Protein AF-A0A521G1G1-F1 (afdb_monomer_lite)

Organism: NCBI:txid2005002

pLDDT: mean 82.11, std 19.77, range [36.19, 98.75]

Secondary structure (DSSP, 8-state):
-HHHHHHHHHHHHHHHHHHHHHHHHHHHHHHHHHHHHHHHTTT-EEEE---EEHHHHHHTEEETTEETTPPTTSHHHHHHHHHHHHHHHHHHHTS-HHHHHH--HHHHHHHHHHHHHHHHHHHHTT--EEEEEE-SSEEEEEEEEEEEEE-----TT------EEEEEEEEEEEEE---TTTHHHHHHHHHHTTS-----PPPP-----------TT--HHHHHHS-EEEEEEEEEETTEEEEEEEEES-HHHHTTEEEEEEE--TTSSSSEEE--TTSTT--EEEEESS--EEEEEEEETT--EEEEEEE---S--

Sequence (317 aa):
MKAAKLVLVAVSLLLFAGTLSSDWAEAQGRRQREAEREVEAGGWQVAYGKELTETDAEQGEVASGVSIFAGRGTREMGVLHNWADALVRQAVGLLPPAATRDFEQEERFQAMRFTVRTVRELLRDRRSGVKQMELNSVELKVGVLEYRGSRRDREWGAERERRSDLLFVPYVGMRAKVDKEDWRSDRDELREQREPNAAYAPPVIDSPHQYQHVPMGLSSAEVMNELSLNNTARKINDKRWEWTAYIDGPASYLRRISSVTYYLHPSFNPSTQQGDRTRPGHPLTANGWGVFVLKAEVVLDDGTRRIYQHQLRLGQL

Radius of gyration: 25.36 Å; chains: 1; bounding box: 79×52×70 Å

InterPro domains:
  IPR038704 YEATS superfamily [G3DSA:2.60.40.1970] (219-316)
  IPR046888 Prokaryotic YEATS domain [PF20305] (241-312)
  IPR055129 YEATS domain [PS51037] (204-317)

Structure (mmCIF, N/CA/C/O backbone):
data_AF-A0A521G1G1-F1
#
_entry.id   AF-A0A521G1G1-F1
#
loop_
_atom_site.group_PDB
_atom_site.id
_atom_site.type_symbol
_atom_site.label_atom_id
_atom_site.label_alt_id
_atom_site.label_comp_id
_atom_site.label_asym_id
_atom_site.label_entity_id
_atom_site.label_seq_id
_atom_site.pdbx_PDB_ins_code
_atom_site.Cartn_x
_atom_site.Cartn_y
_atom_site.Cartn_z
_atom_site.occupancy
_atom_site.B_iso_or_equiv
_atom_site.auth_seq_id
_atom_site.auth_comp_id
_atom_site.auth_asym_id
_atom_site.auth_atom_id
_atom_site.pdbx_PDB_model_num
ATOM 1 N N . MET A 1 1 ? 46.442 5.553 -45.153 1.00 51.97 1 MET A N 1
ATOM 2 C CA . MET A 1 1 ? 45.340 4.583 -45.388 1.00 51.97 1 MET A CA 1
ATOM 3 C C . MET A 1 1 ? 45.157 3.492 -44.317 1.00 51.97 1 MET A C 1
ATOM 5 O O . MET A 1 1 ? 44.092 2.893 -44.301 1.00 51.97 1 MET A O 1
ATOM 9 N N . LYS A 1 2 ? 46.105 3.219 -43.397 1.00 47.47 2 LYS A N 1
ATOM 10 C CA . LYS A 1 2 ? 45.928 2.169 -42.361 1.00 47.47 2 LYS A CA 1
ATOM 11 C C . LYS A 1 2 ? 45.029 2.574 -41.171 1.00 47.47 2 LYS A C 1
ATOM 13 O O . LYS A 1 2 ? 44.358 1.715 -40.618 1.00 47.47 2 LYS A O 1
ATOM 18 N N . ALA A 1 3 ? 44.934 3.866 -40.841 1.00 45.75 3 ALA A N 1
ATOM 19 C CA . ALA A 1 3 ? 44.100 4.359 -39.734 1.00 45.75 3 ALA A CA 1
ATOM 20 C C . ALA A 1 3 ? 42.580 4.269 -40.001 1.00 45.75 3 ALA A C 1
ATOM 22 O O . ALA A 1 3 ? 41.808 4.015 -39.084 1.00 45.75 3 ALA A O 1
ATOM 23 N N . ALA A 1 4 ? 42.143 4.385 -41.261 1.00 46.75 4 ALA A N 1
ATOM 24 C CA . ALA A 1 4 ? 40.720 4.339 -41.620 1.00 46.75 4 ALA A CA 1
ATOM 25 C C . ALA A 1 4 ? 40.093 2.936 -41.471 1.00 46.75 4 ALA A C 1
ATOM 27 O O . ALA A 1 4 ? 38.906 2.822 -41.182 1.00 46.75 4 ALA A O 1
ATOM 28 N N . LYS A 1 5 ? 40.885 1.860 -41.607 1.00 45.25 5 LYS A N 1
ATOM 29 C CA . LYS A 1 5 ? 40.397 0.481 -41.413 1.00 45.25 5 LYS A CA 1
ATOM 30 C C . LYS A 1 5 ? 40.183 0.128 -39.936 1.00 45.25 5 LYS A C 1
ATOM 32 O O . LYS A 1 5 ? 39.335 -0.701 -39.637 1.00 45.25 5 LYS A O 1
ATOM 37 N N . LEU A 1 6 ? 40.908 0.774 -39.021 1.00 44.09 6 LEU A N 1
ATOM 38 C CA . LEU A 1 6 ? 40.826 0.502 -37.581 1.00 44.09 6 LEU A CA 1
ATOM 39 C C . LEU A 1 6 ? 39.587 1.152 -36.940 1.00 44.09 6 LEU A C 1
ATOM 41 O O . LEU A 1 6 ? 38.939 0.542 -36.095 1.00 44.09 6 LEU A O 1
ATOM 45 N N . VAL A 1 7 ? 39.190 2.337 -37.421 1.00 51.28 7 VAL A N 1
ATOM 46 C CA . VAL A 1 7 ? 37.947 3.008 -36.996 1.00 51.28 7 VAL A CA 1
ATOM 47 C C . VAL A 1 7 ? 36.706 2.241 -37.472 1.00 51.28 7 VAL A C 1
ATOM 49 O O . VAL A 1 7 ? 35.746 2.104 -36.721 1.00 51.28 7 VAL A O 1
ATOM 52 N N . LEU A 1 8 ? 36.736 1.663 -38.679 1.00 44.72 8 LEU A N 1
ATOM 53 C CA . LEU A 1 8 ? 35.590 0.921 -39.222 1.00 44.72 8 LEU A CA 1
ATOM 54 C C . LEU A 1 8 ? 35.298 -0.385 -38.452 1.00 44.72 8 LEU A C 1
ATOM 56 O O . LEU A 1 8 ? 34.137 -0.752 -38.271 1.00 44.72 8 LEU A O 1
ATOM 60 N N . VAL A 1 9 ? 36.341 -1.067 -37.963 1.00 53.28 9 VAL A N 1
ATOM 61 C CA . VAL A 1 9 ? 36.206 -2.293 -37.152 1.00 53.28 9 VAL A CA 1
ATOM 62 C C . VAL A 1 9 ? 35.680 -1.973 -35.748 1.00 53.28 9 VAL A C 1
ATOM 64 O O . VAL A 1 9 ? 34.800 -2.678 -35.259 1.00 53.28 9 VAL A O 1
ATOM 67 N N . ALA A 1 10 ? 36.133 -0.876 -35.131 1.00 46.91 10 ALA A N 1
ATOM 68 C CA . ALA A 1 10 ? 35.646 -0.440 -33.819 1.00 46.91 10 ALA A CA 1
ATOM 69 C C . ALA A 1 10 ? 34.168 -0.001 -33.849 1.00 46.91 10 ALA A C 1
ATOM 71 O O . ALA A 1 10 ? 33.401 -0.355 -32.955 1.00 46.91 10 ALA A O 1
ATOM 72 N N . VAL A 1 11 ? 33.740 0.701 -34.906 1.00 45.81 11 VAL A N 1
ATOM 73 C CA . VAL A 1 11 ? 32.330 1.090 -35.097 1.00 45.81 11 VAL A CA 1
ATOM 74 C C . VAL A 1 11 ? 31.444 -0.133 -35.377 1.00 45.81 11 VAL A C 1
ATOM 76 O O . VAL A 1 11 ? 30.328 -0.206 -34.871 1.00 45.81 11 VAL A O 1
ATOM 79 N N . SER A 1 12 ? 31.950 -1.140 -36.098 1.00 44.66 12 SER A N 1
ATOM 80 C CA . SER A 1 12 ? 31.199 -2.378 -36.367 1.00 44.66 12 SER A CA 1
ATOM 81 C C . SER A 1 12 ? 31.035 -3.261 -35.120 1.00 44.66 12 SER A C 1
ATOM 83 O O . SER A 1 12 ? 29.969 -3.837 -34.919 1.00 44.66 12 SER A O 1
ATOM 85 N N . LEU A 1 13 ? 32.043 -3.321 -34.240 1.00 40.72 13 LEU A N 1
ATOM 86 C CA . LEU A 1 13 ? 31.963 -4.020 -32.946 1.00 40.72 13 LEU A CA 1
ATOM 87 C C . LEU A 1 13 ? 31.008 -3.329 -31.957 1.00 40.72 13 LEU A C 1
ATOM 89 O O . LEU A 1 13 ? 30.281 -4.010 -31.236 1.00 40.72 13 LEU A O 1
ATOM 93 N N . LEU A 1 14 ? 30.945 -1.993 -31.964 1.00 40.16 14 LEU A N 1
ATOM 94 C CA . LEU A 1 14 ? 29.988 -1.226 -31.154 1.00 40.16 14 LEU A CA 1
ATOM 95 C C . LEU A 1 14 ? 28.536 -1.385 -31.636 1.00 40.16 14 LEU A C 1
ATOM 97 O O . LEU A 1 14 ? 27.625 -1.429 -30.811 1.00 40.16 14 LEU A O 1
ATOM 101 N N . LEU A 1 15 ? 28.313 -1.537 -32.946 1.00 41.56 15 LEU A N 1
ATOM 102 C CA . LEU A 1 15 ? 26.980 -1.802 -33.502 1.00 41.56 15 LEU A CA 1
ATOM 103 C C . LEU A 1 15 ? 26.516 -3.253 -33.262 1.00 41.56 15 LEU A C 1
ATOM 105 O O . LEU A 1 15 ? 25.337 -3.465 -32.986 1.00 41.56 15 LEU A O 1
ATOM 109 N N . PHE A 1 16 ? 27.425 -4.237 -33.262 1.00 40.53 16 PHE A N 1
ATOM 110 C CA . PHE A 1 16 ? 27.103 -5.635 -32.919 1.00 40.53 16 PHE A CA 1
ATOM 111 C C . PHE A 1 16 ? 26.854 -5.857 -31.414 1.00 40.53 16 PHE A C 1
ATOM 113 O O . PHE A 1 16 ? 26.050 -6.706 -31.032 1.00 40.53 16 PHE A O 1
ATOM 120 N N . ALA A 1 17 ? 27.502 -5.082 -30.538 1.00 44.56 17 ALA A N 1
ATOM 121 C CA . ALA A 1 17 ? 27.257 -5.148 -29.095 1.00 44.56 17 ALA A CA 1
ATOM 122 C C . ALA A 1 17 ? 25.882 -4.572 -28.689 1.00 44.56 17 ALA A C 1
ATOM 124 O O . ALA A 1 17 ? 25.327 -4.966 -27.660 1.00 44.56 17 ALA A O 1
ATOM 125 N N . GLY A 1 18 ? 25.318 -3.665 -29.497 1.00 44.03 18 GLY A N 1
ATOM 126 C CA . GLY A 1 18 ? 23.989 -3.087 -29.280 1.00 44.03 18 GLY A CA 1
ATOM 127 C C . GLY A 1 18 ? 22.851 -4.084 -29.514 1.00 44.03 18 GLY A C 1
ATOM 128 O O . GLY A 1 18 ? 21.970 -4.208 -28.661 1.00 44.03 18 GLY A O 1
ATOM 129 N N . THR A 1 19 ? 22.902 -4.849 -30.609 1.00 47.81 19 THR A N 1
ATOM 130 C CA . THR A 1 19 ? 21.854 -5.819 -30.986 1.00 47.81 19 THR A CA 1
ATOM 131 C C . THR A 1 19 ? 21.832 -7.050 -30.081 1.00 47.81 19 THR A C 1
ATOM 133 O O . THR A 1 19 ? 20.769 -7.526 -29.701 1.00 47.81 19 THR A O 1
ATOM 136 N N . LEU A 1 20 ? 22.991 -7.504 -29.596 1.00 52.19 20 LEU A N 1
ATOM 137 C CA . LEU A 1 20 ? 23.050 -8.588 -28.609 1.00 52.19 20 LEU A CA 1
ATOM 138 C C . LEU A 1 20 ? 22.488 -8.193 -27.232 1.00 52.19 20 LEU A C 1
ATOM 140 O O . LEU A 1 20 ? 22.334 -9.054 -26.373 1.00 52.19 20 LEU A O 1
ATOM 144 N N . SER A 1 21 ? 22.198 -6.915 -26.971 1.00 56.75 21 SER A N 1
ATOM 145 C CA . SER A 1 21 ? 21.605 -6.488 -25.696 1.00 56.75 21 SER A CA 1
ATOM 146 C C . SER A 1 21 ? 20.074 -6.421 -25.715 1.00 56.75 21 SER A C 1
ATOM 148 O O . SER A 1 21 ? 19.462 -6.610 -24.663 1.00 56.75 21 SER A O 1
ATOM 150 N N . SER A 1 22 ? 19.456 -6.216 -26.884 1.00 63.59 22 SER A N 1
ATOM 151 C CA . SER A 1 22 ? 17.994 -6.189 -27.039 1.00 63.59 22 SER A CA 1
ATOM 152 C C . SER A 1 22 ? 17.388 -7.588 -26.980 1.00 63.59 22 SER A C 1
ATOM 154 O O . SER A 1 22 ? 16.446 -7.816 -26.222 1.00 63.59 22 SER A O 1
ATOM 156 N N . ASP A 1 23 ? 17.992 -8.552 -27.677 1.00 70.44 23 ASP A N 1
ATOM 157 C CA . ASP A 1 23 ? 17.432 -9.904 -27.825 1.00 70.44 23 ASP A CA 1
ATOM 158 C C . ASP A 1 23 ? 17.344 -10.654 -26.482 1.00 70.44 23 ASP A C 1
ATOM 160 O O . ASP A 1 23 ? 16.467 -11.496 -26.262 1.00 70.44 23 ASP A O 1
ATOM 164 N N . TRP A 1 24 ? 18.234 -10.317 -25.546 1.00 59.69 24 TRP A N 1
ATOM 165 C CA . TRP A 1 24 ? 18.303 -10.930 -24.220 1.00 59.69 24 TRP A CA 1
ATOM 166 C C . TRP A 1 24 ? 17.318 -10.333 -23.219 1.00 59.69 24 TRP A C 1
ATOM 168 O O . TRP A 1 24 ? 16.676 -11.089 -22.486 1.00 59.69 24 TRP A O 1
ATOM 178 N N . ALA A 1 25 ? 17.149 -9.008 -23.211 1.00 65.81 25 ALA A N 1
ATOM 179 C CA . ALA A 1 25 ? 16.109 -8.369 -22.405 1.00 65.81 25 ALA A CA 1
ATOM 180 C C . ALA A 1 25 ? 14.720 -8.885 -22.821 1.00 65.81 25 ALA A C 1
ATOM 182 O O . ALA A 1 25 ? 13.875 -9.189 -21.977 1.00 65.81 25 ALA A O 1
ATOM 183 N N . GLU A 1 26 ? 14.517 -9.097 -24.124 1.00 76.50 26 GLU A N 1
ATOM 184 C CA . GLU A 1 26 ? 13.309 -9.728 -24.650 1.00 76.50 26 GLU A CA 1
ATOM 185 C C . GLU A 1 26 ? 13.164 -11.198 -24.239 1.00 76.50 26 GLU A C 1
ATOM 187 O O . GLU A 1 26 ? 12.052 -11.650 -23.954 1.00 76.50 26 GLU A O 1
ATOM 192 N N . ALA A 1 27 ? 14.254 -11.970 -24.198 1.00 75.81 27 ALA A N 1
ATOM 193 C CA . ALA A 1 2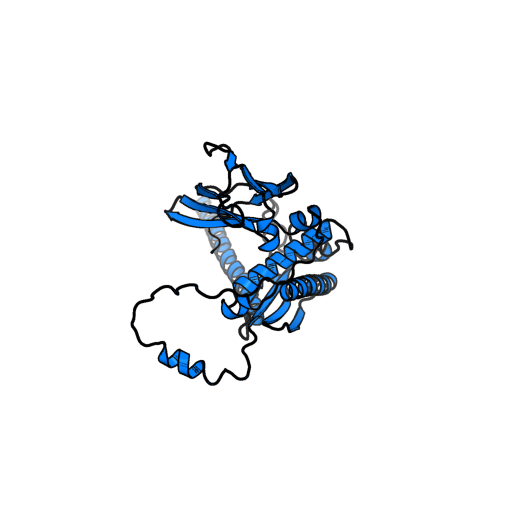7 ? 14.230 -13.363 -23.749 1.00 75.81 27 ALA A CA 1
ATOM 194 C C . ALA A 1 27 ? 13.876 -13.496 -22.256 1.00 75.81 27 ALA A C 1
ATOM 196 O O . ALA A 1 27 ? 13.072 -14.359 -21.899 1.00 75.81 27 ALA A O 1
ATOM 197 N N . GLN A 1 28 ? 14.407 -12.625 -21.391 1.00 73.75 28 GLN A N 1
ATOM 198 C CA . GLN A 1 28 ? 14.041 -12.596 -19.968 1.00 73.75 28 GLN A CA 1
ATOM 199 C C . GLN A 1 28 ? 12.576 -12.215 -19.775 1.00 73.75 28 GLN A C 1
ATOM 201 O O . GLN A 1 28 ? 11.833 -12.951 -19.127 1.00 73.75 28 GLN A O 1
ATOM 206 N N . GLY A 1 29 ? 12.136 -11.130 -20.420 1.00 81.00 29 GLY A N 1
ATOM 207 C CA . GLY A 1 29 ? 10.739 -10.713 -20.359 1.00 81.00 29 GLY A CA 1
ATOM 208 C C . GLY A 1 29 ? 9.787 -11.776 -20.912 1.00 81.00 29 GLY A C 1
ATOM 209 O O . GLY A 1 29 ? 8.634 -11.843 -20.505 1.00 81.00 29 GLY A O 1
ATOM 210 N N . ARG A 1 30 ? 10.226 -12.638 -21.841 1.00 86.06 30 ARG A N 1
ATOM 211 C CA . ARG A 1 30 ? 9.420 -13.777 -22.315 1.00 86.06 30 ARG A CA 1
ATOM 212 C C . ARG A 1 30 ? 9.217 -14.842 -21.238 1.00 86.06 30 ARG A C 1
ATOM 214 O O . ARG A 1 30 ? 8.077 -15.254 -21.059 1.00 86.06 30 ARG A O 1
ATOM 221 N N . ARG A 1 31 ? 10.274 -15.243 -20.523 1.00 83.38 31 ARG A N 1
ATOM 222 C CA . ARG A 1 31 ? 10.179 -16.254 -19.452 1.00 83.38 31 ARG A CA 1
ATOM 223 C C . ARG A 1 31 ? 9.352 -15.764 -18.272 1.00 83.38 31 ARG A C 1
ATOM 225 O O . ARG A 1 31 ? 8.506 -16.504 -17.791 1.00 83.38 31 ARG A O 1
ATOM 232 N N . GLN A 1 32 ? 9.560 -14.513 -17.861 1.00 86.81 32 GLN A N 1
ATOM 233 C CA . GLN A 1 32 ? 8.746 -13.893 -16.819 1.00 86.81 32 GLN A CA 1
ATOM 234 C C . GLN A 1 32 ? 7.265 -13.903 -17.218 1.00 86.81 32 GLN A C 1
ATOM 236 O O . GLN A 1 32 ? 6.450 -14.463 -16.500 1.00 86.81 32 GLN A O 1
ATOM 241 N N . ARG A 1 33 ? 6.931 -13.406 -18.417 1.00 89.00 33 ARG A N 1
ATOM 242 C CA . ARG A 1 33 ? 5.546 -13.406 -18.919 1.00 89.00 33 ARG A CA 1
ATOM 243 C C . ARG A 1 33 ? 4.954 -14.805 -19.072 1.00 89.00 33 ARG A C 1
ATOM 245 O O . ARG A 1 33 ? 3.745 -14.966 -19.010 1.00 89.00 33 ARG A O 1
ATOM 252 N N . GLU A 1 34 ? 5.765 -15.820 -19.351 1.00 89.88 34 GLU A N 1
ATOM 253 C CA . GLU A 1 34 ? 5.306 -17.210 -19.405 1.00 89.88 34 GLU A CA 1
ATOM 254 C C . GLU A 1 34 ? 4.943 -17.739 -18.016 1.00 89.88 34 GLU A C 1
ATOM 256 O O . GLU A 1 34 ? 3.840 -18.252 -17.853 1.00 89.88 34 GLU A O 1
ATOM 261 N N . ALA A 1 35 ? 5.803 -17.513 -17.020 1.00 85.12 35 ALA A N 1
ATOM 262 C CA . ALA A 1 35 ? 5.520 -17.858 -15.630 1.00 85.12 35 ALA A CA 1
ATOM 263 C C . ALA A 1 35 ? 4.316 -17.073 -15.072 1.00 85.12 35 ALA A C 1
ATOM 265 O O . ALA A 1 35 ? 3.463 -17.642 -14.396 1.00 85.12 35 ALA A O 1
ATOM 266 N N . GLU A 1 36 ? 4.202 -15.781 -15.392 1.00 90.38 36 GLU A N 1
ATOM 267 C CA . GLU A 1 36 ? 3.049 -14.951 -15.021 1.00 90.38 36 GLU A CA 1
ATOM 268 C C . GLU A 1 36 ? 1.758 -15.489 -15.650 1.00 90.38 36 GLU A C 1
ATOM 270 O O . GLU A 1 36 ? 0.792 -15.743 -14.932 1.00 90.38 36 GLU A O 1
ATOM 275 N N . ARG A 1 37 ? 1.773 -15.793 -16.957 1.00 90.88 37 ARG A N 1
ATOM 276 C CA . ARG A 1 37 ? 0.627 -16.402 -17.654 1.00 90.88 37 ARG A CA 1
ATOM 277 C C . ARG A 1 37 ? 0.197 -17.730 -17.045 1.00 90.88 37 ARG A C 1
ATOM 279 O O . ARG A 1 37 ? -0.997 -18.007 -17.015 1.00 90.88 37 ARG A O 1
ATOM 286 N N . GLU A 1 38 ? 1.132 -18.556 -16.579 1.00 88.31 38 GLU A N 1
ATOM 287 C CA . GLU A 1 38 ? 0.803 -19.814 -15.901 1.00 88.31 38 GLU A CA 1
ATOM 288 C C . GLU A 1 38 ? 0.067 -19.567 -14.575 1.00 88.31 38 GLU A C 1
ATOM 290 O O . GLU A 1 38 ? -0.894 -20.266 -14.250 1.00 88.31 38 GLU A O 1
ATOM 295 N N . VAL A 1 39 ? 0.468 -18.541 -13.819 1.00 89.44 39 VAL A N 1
ATOM 296 C CA . VAL A 1 39 ? -0.193 -18.176 -12.558 1.00 89.44 39 VAL A CA 1
ATOM 297 C C . VAL A 1 39 ? -1.582 -17.586 -12.798 1.00 89.44 39 VAL A C 1
ATOM 299 O O . VAL A 1 39 ? -2.521 -17.943 -12.077 1.00 89.44 39 VAL A O 1
ATOM 302 N N . GLU A 1 40 ? -1.705 -16.721 -13.806 1.00 92.25 40 GLU A N 1
ATOM 303 C CA . GLU A 1 40 ? -2.945 -16.051 -14.223 1.00 92.25 40 GLU A CA 1
ATOM 304 C C . GLU A 1 40 ? -3.930 -17.004 -14.929 1.00 92.25 40 GLU A C 1
ATOM 306 O O . GLU A 1 40 ? -5.141 -16.750 -14.978 1.00 92.25 40 GLU A O 1
ATOM 311 N N . ALA A 1 41 ? -3.444 -18.139 -15.444 1.00 88.81 41 ALA A N 1
ATOM 312 C CA . ALA A 1 41 ? -4.267 -19.136 -16.116 1.00 88.81 41 ALA A CA 1
ATOM 313 C C . ALA A 1 41 ? -5.410 -19.629 -15.216 1.00 88.81 41 ALA A C 1
ATOM 315 O O . ALA A 1 41 ? -5.214 -20.007 -14.061 1.00 88.81 41 ALA A O 1
ATOM 316 N N . GLY A 1 42 ? -6.627 -19.671 -15.766 1.00 87.81 42 GLY A N 1
ATOM 317 C CA . GLY A 1 42 ? -7.828 -20.054 -15.014 1.00 87.81 42 GLY A CA 1
ATOM 318 C C . GLY A 1 42 ? -8.531 -18.891 -14.305 1.00 87.81 42 GLY A C 1
ATOM 319 O O . GLY A 1 42 ? -9.279 -19.132 -13.355 1.00 87.81 42 GLY A O 1
ATOM 320 N N . GLY A 1 43 ? -8.301 -17.656 -14.772 1.00 91.50 43 GLY A N 1
ATOM 321 C CA . GLY A 1 43 ? -9.045 -16.462 -14.358 1.00 91.50 43 GLY A CA 1
ATOM 322 C C . GLY A 1 43 ? -8.550 -15.825 -13.060 1.00 91.50 43 GLY A C 1
ATOM 323 O O . GLY A 1 43 ? -9.317 -15.125 -12.404 1.00 91.50 43 GLY A O 1
ATOM 324 N N . TRP A 1 44 ? -7.300 -16.086 -12.669 1.00 95.00 44 TRP A N 1
ATOM 325 C CA . TRP A 1 44 ? -6.710 -15.483 -11.475 1.00 95.00 44 TRP A CA 1
ATOM 326 C C . TRP A 1 44 ? -6.310 -14.035 -11.746 1.00 95.00 44 TRP A C 1
ATOM 328 O O . TRP A 1 44 ? -5.642 -13.746 -12.733 1.00 95.00 44 TRP A O 1
ATOM 338 N N . GLN A 1 45 ? -6.681 -13.144 -10.833 1.00 95.25 45 GLN A N 1
ATOM 339 C CA . GLN A 1 45 ? -6.210 -11.765 -10.781 1.00 95.25 45 GLN A CA 1
ATOM 340 C C . GLN A 1 45 ? -5.029 -11.695 -9.817 1.00 95.25 45 GLN A C 1
ATOM 342 O O . GLN A 1 45 ? -5.181 -12.042 -8.645 1.00 95.25 45 GLN A O 1
ATOM 347 N N . VAL A 1 46 ? -3.843 -11.320 -10.297 1.00 95.69 46 VAL A N 1
ATOM 348 C CA . VAL A 1 46 ? -2.590 -11.548 -9.562 1.00 95.69 46 VAL A CA 1
ATOM 349 C C . VAL A 1 46 ? -1.867 -10.240 -9.270 1.00 95.69 46 VAL A C 1
ATOM 351 O O . VAL A 1 46 ? -1.595 -9.444 -10.161 1.00 95.69 46 VAL A O 1
ATOM 354 N N . ALA A 1 47 ? -1.512 -10.042 -8.003 1.00 95.44 47 ALA A N 1
ATOM 355 C CA . ALA A 1 47 ? -0.579 -9.018 -7.563 1.00 95.44 47 ALA A CA 1
ATOM 356 C C . ALA A 1 47 ? 0.801 -9.638 -7.322 1.00 95.44 47 ALA A C 1
ATOM 358 O O . ALA A 1 47 ? 0.946 -10.587 -6.545 1.00 95.44 47 ALA A O 1
ATOM 359 N N . TYR A 1 48 ? 1.820 -9.074 -7.966 1.00 95.44 48 TYR A N 1
ATOM 360 C CA . TYR A 1 48 ? 3.207 -9.516 -7.852 1.00 95.44 48 TYR A CA 1
ATOM 361 C C . TYR A 1 48 ? 3.993 -8.622 -6.892 1.00 95.44 48 TYR A C 1
ATOM 363 O O . TYR A 1 48 ? 3.871 -7.396 -6.898 1.00 95.44 48 TYR A O 1
ATOM 371 N N . GLY A 1 49 ? 4.820 -9.248 -6.061 1.00 93.25 49 GLY A N 1
ATOM 372 C CA . GLY A 1 49 ? 5.819 -8.572 -5.251 1.00 93.25 49 GLY A CA 1
ATOM 373 C C . GLY A 1 49 ? 7.052 -8.176 -6.056 1.00 93.25 49 GLY A C 1
ATOM 374 O O . GLY A 1 49 ? 7.131 -8.346 -7.271 1.00 93.25 49 GLY A O 1
ATOM 375 N N . LYS A 1 50 ? 8.041 -7.629 -5.350 1.00 91.94 50 LYS A N 1
ATOM 376 C CA . LYS A 1 50 ? 9.332 -7.288 -5.947 1.00 91.94 50 LYS A CA 1
ATOM 377 C C . LYS A 1 50 ? 10.102 -8.567 -6.289 1.00 91.94 50 LYS A C 1
ATOM 379 O O . LYS A 1 50 ? 10.061 -9.524 -5.521 1.00 91.94 50 LYS A O 1
ATOM 384 N N . GLU A 1 51 ? 10.848 -8.539 -7.390 1.00 92.88 51 GLU A N 1
ATOM 385 C CA . GLU A 1 51 ? 11.855 -9.559 -7.684 1.00 92.88 51 GLU A CA 1
ATOM 386 C C . GLU A 1 51 ? 12.920 -9.618 -6.583 1.00 92.88 51 GLU A C 1
ATOM 388 O O . GLU A 1 51 ? 13.476 -8.589 -6.176 1.00 92.88 51 GLU A O 1
ATOM 393 N N . LEU A 1 52 ? 13.199 -10.836 -6.134 1.00 91.62 52 LEU A N 1
ATOM 394 C CA . LEU A 1 52 ? 14.177 -11.166 -5.109 1.00 91.62 52 LEU A CA 1
ATOM 395 C C . LEU A 1 52 ? 15.299 -11.966 -5.755 1.00 91.62 52 LEU A C 1
ATOM 397 O O . LEU A 1 52 ? 15.053 -12.908 -6.506 1.00 91.62 52 LEU A O 1
ATOM 401 N N . THR A 1 53 ? 16.534 -11.595 -5.463 1.00 91.31 53 THR A N 1
ATOM 402 C CA . THR A 1 53 ? 17.706 -12.399 -5.807 1.00 91.31 53 THR A CA 1
ATOM 403 C C . THR A 1 53 ? 17.822 -13.606 -4.878 1.00 91.31 53 THR A C 1
ATOM 405 O O . THR A 1 53 ? 17.181 -13.668 -3.828 1.00 91.31 53 THR A O 1
ATOM 408 N N . GLU A 1 54 ? 18.678 -14.562 -5.233 1.00 89.94 54 GLU A N 1
ATOM 409 C CA . GLU A 1 54 ? 19.042 -15.656 -4.328 1.00 89.94 54 GLU A CA 1
ATOM 410 C C . GLU A 1 54 ? 19.601 -15.127 -2.999 1.00 89.94 54 GLU A C 1
ATOM 412 O O . GLU A 1 54 ? 19.216 -15.615 -1.941 1.00 89.94 54 GLU A O 1
ATOM 417 N N . THR A 1 55 ? 20.408 -14.062 -3.036 1.00 89.62 55 THR A N 1
ATOM 418 C CA . THR A 1 55 ? 20.918 -13.397 -1.829 1.00 89.62 55 THR A CA 1
ATOM 419 C C . THR A 1 55 ? 19.802 -12.767 -0.997 1.00 89.62 55 THR A C 1
ATOM 421 O O . THR A 1 55 ? 19.797 -12.939 0.221 1.00 89.62 55 THR A O 1
ATOM 424 N N . ASP A 1 56 ? 18.835 -12.091 -1.627 1.00 91.25 56 ASP A N 1
ATOM 425 C CA . ASP A 1 56 ? 17.673 -11.539 -0.917 1.00 91.25 56 ASP A CA 1
ATOM 426 C C . ASP A 1 56 ? 16.894 -12.674 -0.229 1.00 91.25 56 ASP A C 1
ATOM 428 O O . ASP A 1 56 ? 16.598 -12.597 0.961 1.00 91.25 56 ASP A O 1
ATOM 432 N N . ALA A 1 57 ? 16.631 -13.777 -0.940 1.00 90.25 57 ALA A N 1
ATOM 433 C CA . ALA A 1 57 ? 15.934 -14.939 -0.389 1.00 90.25 57 ALA A CA 1
ATOM 434 C C . ALA A 1 57 ? 16.708 -15.605 0.767 1.00 90.25 57 ALA A C 1
ATOM 436 O O . ALA A 1 57 ? 16.102 -15.975 1.774 1.00 90.25 57 ALA A O 1
ATOM 437 N N . GLU A 1 58 ? 18.037 -15.712 0.667 1.00 88.69 58 GLU A N 1
ATOM 438 C CA . GLU A 1 58 ? 18.913 -16.228 1.731 1.00 88.69 58 GLU A CA 1
ATOM 439 C C . GLU A 1 58 ? 18.899 -15.348 2.984 1.00 88.69 58 GLU A C 1
ATOM 441 O O . GLU A 1 58 ? 18.859 -15.859 4.104 1.00 88.69 58 GLU A O 1
ATOM 446 N N . GLN A 1 59 ? 18.884 -14.028 2.803 1.00 89.81 59 GLN A N 1
ATOM 447 C CA . GLN A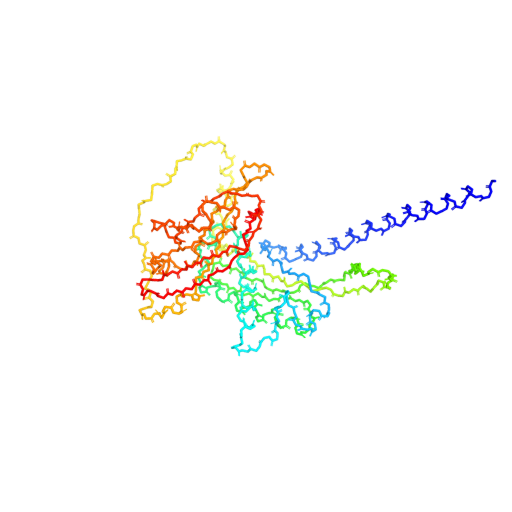 1 59 ? 18.736 -13.052 3.888 1.00 89.81 59 GLN A CA 1
ATOM 448 C C . GLN A 1 59 ? 17.285 -12.956 4.389 1.00 89.81 59 GLN A C 1
ATOM 450 O O . GLN A 1 59 ? 17.002 -12.349 5.427 1.00 89.81 59 GLN A O 1
ATOM 455 N N . GLY A 1 60 ? 16.357 -13.595 3.675 1.00 89.06 60 GLY A N 1
ATOM 456 C CA . GLY A 1 60 ? 14.932 -13.556 3.942 1.00 89.06 60 GLY A CA 1
ATOM 457 C C . GLY A 1 60 ? 14.299 -12.211 3.611 1.00 89.06 60 GLY A C 1
ATOM 458 O O . GLY A 1 60 ? 13.227 -11.913 4.127 1.00 89.06 60 GLY A O 1
ATOM 459 N N . GLU A 1 61 ? 14.933 -11.373 2.802 1.00 91.94 61 GLU A N 1
ATOM 460 C CA . GLU A 1 61 ? 14.373 -10.101 2.373 1.00 91.94 61 GLU A CA 1
ATOM 461 C C . GLU A 1 61 ? 13.306 -10.318 1.292 1.00 91.94 61 GLU A C 1
ATOM 463 O O . GLU A 1 61 ? 13.553 -10.934 0.261 1.00 91.94 61 GLU A O 1
ATOM 468 N N . VAL A 1 62 ? 12.095 -9.803 1.522 1.00 89.38 62 VAL A N 1
ATOM 469 C CA . VAL A 1 62 ? 10.977 -9.823 0.547 1.00 89.38 62 VAL A CA 1
ATOM 470 C C . VAL A 1 62 ? 10.686 -8.458 -0.065 1.00 89.38 62 VAL A C 1
ATOM 472 O O . VAL A 1 62 ? 9.930 -8.325 -1.027 1.00 89.38 62 VAL A O 1
ATOM 475 N N . ALA A 1 63 ? 11.269 -7.422 0.518 1.00 89.19 63 ALA A N 1
ATOM 476 C CA . ALA A 1 63 ? 11.285 -6.058 0.030 1.00 89.19 63 ALA A CA 1
ATOM 477 C C . ALA A 1 63 ? 12.379 -5.305 0.796 1.00 89.19 63 ALA A C 1
ATOM 479 O O . ALA A 1 63 ? 12.907 -5.801 1.789 1.00 89.19 63 ALA A O 1
ATOM 480 N N . SER A 1 64 ? 12.696 -4.086 0.358 1.00 80.50 64 SER A N 1
ATOM 481 C CA . SER A 1 64 ? 13.707 -3.251 1.013 1.00 80.50 64 SER A CA 1
ATOM 482 C C . SER A 1 64 ? 13.390 -3.077 2.504 1.00 80.50 64 SER A C 1
ATOM 484 O O . SER A 1 64 ? 12.411 -2.414 2.845 1.00 80.50 64 SER A O 1
ATOM 486 N N . GLY A 1 65 ? 14.218 -3.656 3.378 1.00 82.81 65 GLY A N 1
ATOM 487 C CA . GLY A 1 65 ? 14.044 -3.591 4.833 1.00 82.81 65 GLY A CA 1
ATOM 488 C C . GLY A 1 65 ? 12.913 -4.463 5.395 1.00 82.81 65 GLY A C 1
ATOM 489 O O . GLY A 1 65 ? 12.463 -4.221 6.514 1.00 82.81 65 GLY A O 1
ATOM 490 N N . VAL A 1 66 ? 12.425 -5.452 4.638 1.00 88.81 66 VAL A N 1
ATOM 491 C CA . VAL A 1 66 ? 11.358 -6.364 5.071 1.00 88.81 66 VAL A CA 1
ATOM 492 C C . VAL A 1 66 ? 11.885 -7.789 5.092 1.00 88.81 66 VAL A C 1
ATOM 494 O O . VAL A 1 66 ? 12.068 -8.386 4.035 1.00 88.81 66 VAL A O 1
ATOM 497 N N . SER A 1 67 ? 12.083 -8.349 6.288 1.00 91.44 67 SER A N 1
ATOM 498 C CA . SER A 1 67 ? 12.564 -9.724 6.451 1.00 91.44 67 SER A CA 1
ATOM 499 C C . SER A 1 67 ? 11.442 -10.700 6.821 1.00 91.44 67 SER A C 1
ATOM 501 O O . SER A 1 67 ? 10.672 -10.472 7.758 1.00 91.44 67 SER A O 1
ATOM 503 N N . ILE A 1 68 ? 11.389 -11.851 6.148 1.00 89.00 68 ILE A N 1
ATOM 504 C CA . ILE A 1 68 ? 10.539 -12.991 6.512 1.00 89.00 68 ILE A CA 1
ATOM 505 C C . ILE A 1 68 ? 11.000 -13.651 7.806 1.00 89.00 68 ILE A C 1
ATOM 507 O O . ILE A 1 68 ? 10.199 -14.348 8.429 1.00 89.00 68 ILE A O 1
ATOM 511 N N . PHE A 1 69 ? 12.245 -13.438 8.237 1.00 89.50 69 PHE A N 1
ATOM 512 C CA . PHE A 1 69 ? 12.777 -13.986 9.485 1.00 89.50 69 PHE A CA 1
ATOM 513 C C . PHE A 1 69 ? 12.440 -13.142 10.716 1.00 89.50 69 PHE A C 1
ATOM 515 O O . PHE A 1 69 ? 12.829 -13.513 11.822 1.00 89.50 69 PHE A O 1
ATOM 522 N N . ALA A 1 70 ? 11.657 -12.070 10.546 1.00 83.25 70 ALA A N 1
ATOM 523 C CA . ALA A 1 70 ? 11.137 -11.268 11.643 1.00 83.25 70 ALA A CA 1
ATOM 524 C C . ALA A 1 70 ? 10.538 -12.147 12.757 1.00 83.25 70 ALA A C 1
ATOM 526 O O . ALA A 1 70 ? 9.614 -12.946 12.534 1.00 83.25 70 ALA A O 1
ATOM 527 N N . GLY A 1 71 ? 11.084 -11.991 13.965 1.00 81.12 71 GLY A N 1
ATOM 528 C CA . GLY A 1 71 ? 10.635 -12.700 15.158 1.00 81.12 71 GLY A CA 1
ATOM 529 C C . GLY A 1 71 ? 9.194 -12.350 15.533 1.00 81.12 71 GLY A C 1
ATOM 530 O O . GLY A 1 71 ? 8.684 -11.266 15.250 1.00 81.12 71 GLY A O 1
ATOM 531 N N . ARG A 1 72 ? 8.505 -13.270 16.211 1.00 80.75 72 ARG A N 1
ATOM 532 C CA . ARG A 1 72 ? 7.145 -13.005 16.698 1.00 80.75 72 ARG A CA 1
ATOM 533 C C . ARG A 1 72 ? 7.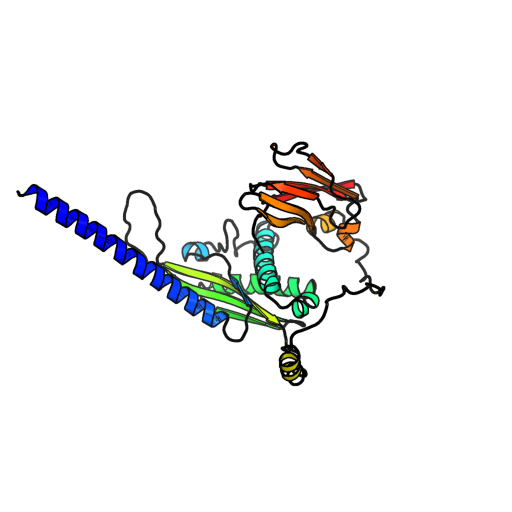177 -11.841 17.699 1.00 80.75 72 ARG A C 1
ATOM 535 O O . ARG A 1 72 ? 7.936 -11.889 18.659 1.00 80.75 72 ARG A O 1
ATOM 542 N N . GLY A 1 73 ? 6.345 -10.821 17.484 1.00 77.00 73 GLY A N 1
ATOM 543 C CA . GLY A 1 73 ? 6.240 -9.656 18.374 1.00 77.00 73 GLY A CA 1
ATOM 544 C C . GLY A 1 73 ? 7.266 -8.543 18.129 1.00 77.00 73 GLY A C 1
ATOM 545 O O . GLY A 1 73 ? 7.266 -7.560 18.866 1.00 77.00 73 GLY A O 1
ATOM 546 N N . THR A 1 74 ? 8.123 -8.649 17.108 1.00 85.31 74 THR A N 1
ATOM 547 C CA . THR A 1 74 ? 9.046 -7.562 16.748 1.00 85.31 74 THR A CA 1
ATOM 548 C C . THR A 1 74 ? 8.357 -6.510 15.876 1.00 85.31 74 THR A C 1
ATOM 550 O O . THR A 1 74 ? 7.373 -6.790 15.187 1.00 85.31 74 THR A O 1
ATOM 553 N N . ARG A 1 75 ? 8.902 -5.284 15.857 1.00 81.88 75 ARG A N 1
ATOM 554 C CA . ARG A 1 75 ? 8.467 -4.231 14.917 1.00 81.88 75 ARG A CA 1
ATOM 555 C C . ARG A 1 75 ? 8.564 -4.692 13.460 1.00 81.88 75 ARG A C 1
ATOM 557 O O . ARG A 1 75 ? 7.706 -4.348 12.656 1.00 81.88 75 ARG A O 1
ATOM 564 N N . GLU A 1 76 ? 9.565 -5.510 13.145 1.00 82.19 76 GLU A N 1
ATOM 565 C CA . GLU A 1 76 ? 9.776 -6.091 11.814 1.00 82.19 76 GLU A CA 1
ATOM 566 C C . GLU A 1 76 ? 8.609 -6.984 11.381 1.00 82.19 76 GLU A C 1
ATOM 568 O O . GLU A 1 76 ? 8.238 -6.977 10.211 1.00 82.19 76 GLU A O 1
ATOM 573 N N . MET A 1 77 ? 7.963 -7.695 12.316 1.00 87.31 77 MET A N 1
ATOM 574 C CA . MET A 1 77 ? 6.777 -8.494 11.996 1.00 87.31 77 MET A CA 1
ATOM 575 C C . MET A 1 77 ? 5.617 -7.606 11.531 1.00 87.31 77 MET A C 1
ATOM 577 O O . MET A 1 77 ? 4.875 -7.986 10.629 1.00 87.31 77 MET A O 1
ATOM 581 N N . GLY A 1 78 ? 5.491 -6.403 12.101 1.00 85.25 78 GLY A N 1
ATOM 582 C CA . GLY A 1 78 ? 4.542 -5.395 11.628 1.00 85.25 78 GLY A CA 1
ATOM 583 C C . GLY A 1 78 ? 4.847 -4.941 10.199 1.00 85.25 78 GLY A C 1
ATOM 584 O O . GLY A 1 78 ? 3.939 -4.842 9.382 1.00 85.25 78 GLY A O 1
ATOM 585 N N . VAL A 1 79 ? 6.126 -4.746 9.859 1.00 87.06 79 VAL A N 1
ATOM 586 C CA . VAL A 1 79 ? 6.546 -4.395 8.491 1.00 87.06 79 VAL A CA 1
ATOM 587 C C . VAL A 1 79 ? 6.225 -5.526 7.505 1.00 87.06 79 VAL A C 1
ATOM 589 O O . VAL A 1 79 ? 5.702 -5.264 6.423 1.00 87.06 79 VAL A O 1
ATOM 592 N N . LEU A 1 80 ? 6.465 -6.782 7.892 1.00 90.50 80 LEU A N 1
ATOM 593 C CA . LEU A 1 80 ? 6.126 -7.952 7.080 1.00 90.50 80 LEU A CA 1
ATOM 594 C C . LEU A 1 80 ? 4.611 -8.096 6.871 1.00 90.50 80 LEU A C 1
ATOM 596 O O . LEU A 1 80 ? 4.169 -8.377 5.759 1.00 90.50 80 LEU A O 1
ATOM 600 N N . HIS A 1 81 ? 3.809 -7.875 7.917 1.00 90.62 81 HIS A N 1
ATOM 601 C CA . HIS A 1 81 ? 2.350 -7.839 7.803 1.00 90.62 81 HIS A CA 1
ATOM 602 C C . HIS A 1 81 ? 1.886 -6.724 6.860 1.00 90.62 81 HIS A C 1
ATOM 604 O O . HIS A 1 81 ? 1.075 -6.990 5.981 1.00 90.62 81 HIS A O 1
ATOM 610 N N . ASN A 1 82 ? 2.444 -5.516 6.973 1.00 87.69 82 ASN A N 1
ATOM 611 C CA . ASN A 1 82 ? 2.098 -4.394 6.097 1.00 87.69 82 ASN A CA 1
ATOM 612 C C . ASN A 1 82 ? 2.446 -4.674 4.629 1.00 87.69 82 ASN A C 1
ATOM 614 O O . ASN A 1 82 ? 1.679 -4.328 3.733 1.00 87.69 82 ASN A O 1
ATOM 618 N N . TRP A 1 83 ? 3.588 -5.317 4.374 1.00 94.88 83 TRP A N 1
ATOM 619 C CA . TRP A 1 83 ? 3.966 -5.761 3.033 1.00 94.88 83 TRP A CA 1
ATOM 620 C C . TRP A 1 83 ? 2.963 -6.779 2.466 1.00 94.88 83 TRP A C 1
ATOM 622 O O . TRP A 1 83 ? 2.502 -6.626 1.336 1.00 94.88 83 TRP A O 1
ATOM 632 N N . ALA A 1 84 ? 2.571 -7.780 3.258 1.00 94.75 84 ALA A N 1
ATOM 633 C CA . ALA A 1 84 ? 1.592 -8.773 2.825 1.00 94.75 84 ALA A CA 1
ATOM 634 C C . ALA A 1 84 ? 0.191 -8.173 2.636 1.00 94.75 84 ALA A C 1
ATOM 636 O O . ALA A 1 84 ? -0.491 -8.523 1.676 1.00 94.75 84 ALA A O 1
ATOM 637 N N . ASP A 1 85 ? -0.226 -7.250 3.507 1.00 94.00 85 ASP A N 1
ATOM 638 C CA . ASP A 1 85 ? -1.482 -6.513 3.358 1.00 94.00 85 ASP A CA 1
ATOM 639 C C . ASP A 1 85 ? -1.494 -5.696 2.064 1.00 94.00 85 ASP A C 1
ATOM 641 O O . ASP A 1 85 ? -2.496 -5.690 1.357 1.00 94.00 85 ASP A O 1
ATOM 645 N N . ALA A 1 86 ? -0.373 -5.062 1.704 1.00 92.31 86 ALA A N 1
ATOM 646 C CA . ALA A 1 86 ? -0.265 -4.323 0.451 1.00 92.31 86 ALA A CA 1
ATOM 647 C C . ALA A 1 86 ? -0.478 -5.228 -0.774 1.00 92.31 86 ALA A C 1
ATOM 649 O O . ALA A 1 86 ? -1.230 -4.848 -1.671 1.00 92.31 86 ALA A O 1
ATOM 650 N N . LEU A 1 87 ? 0.116 -6.428 -0.794 1.00 94.00 87 LEU A N 1
ATOM 651 C CA . LEU A 1 87 ? -0.103 -7.401 -1.873 1.00 94.00 87 LEU A CA 1
ATOM 652 C C . LEU A 1 87 ? -1.551 -7.892 -1.928 1.00 94.00 87 LEU A C 1
ATOM 654 O O . LEU A 1 87 ? -2.138 -7.969 -3.003 1.00 94.00 87 LEU A O 1
ATOM 658 N N . VAL A 1 88 ? -2.148 -8.185 -0.771 1.00 96.50 88 VAL A N 1
ATOM 659 C CA . VAL A 1 88 ? -3.553 -8.602 -0.686 1.00 96.50 88 VAL A CA 1
ATOM 660 C C . VAL A 1 88 ? -4.473 -7.485 -1.181 1.00 96.50 88 VAL A C 1
ATOM 662 O O . VAL A 1 88 ? -5.320 -7.742 -2.027 1.00 96.50 88 VAL A O 1
ATOM 665 N N . ARG A 1 89 ? -4.286 -6.233 -0.739 1.00 94.25 89 ARG A N 1
ATOM 666 C CA . ARG A 1 89 ? -5.069 -5.080 -1.220 1.00 94.25 89 ARG A CA 1
ATOM 667 C C . ARG A 1 89 ? -4.934 -4.880 -2.729 1.00 94.25 89 ARG A C 1
ATOM 669 O O . ARG A 1 89 ? -5.926 -4.567 -3.377 1.00 94.25 89 ARG A O 1
ATOM 676 N N . GLN A 1 90 ? -3.732 -5.052 -3.280 1.00 93.38 90 GLN A N 1
ATOM 677 C CA . GLN A 1 90 ? -3.519 -4.987 -4.726 1.00 93.38 90 GLN A CA 1
ATOM 678 C C . GLN A 1 90 ? -4.316 -6.076 -5.449 1.00 93.38 90 GLN A C 1
ATOM 680 O O . GLN A 1 90 ? -5.045 -5.748 -6.375 1.00 93.38 90 GLN A O 1
ATOM 685 N N . ALA A 1 91 ? -4.251 -7.332 -4.993 1.00 94.94 91 ALA A N 1
ATOM 686 C CA . ALA A 1 91 ? -5.006 -8.433 -5.595 1.00 94.94 91 ALA A CA 1
ATOM 687 C C . ALA A 1 91 ? -6.527 -8.215 -5.502 1.00 94.94 91 ALA A C 1
ATOM 689 O O . ALA A 1 91 ? -7.238 -8.408 -6.484 1.00 94.94 91 ALA A O 1
ATOM 690 N N . VAL A 1 92 ? -7.022 -7.730 -4.357 1.00 94.94 92 VAL A N 1
ATOM 691 C CA . VAL A 1 92 ? -8.438 -7.367 -4.163 1.00 94.94 92 VAL A CA 1
ATOM 692 C C . VAL A 1 92 ? -8.867 -6.249 -5.114 1.00 94.94 92 VAL A C 1
ATOM 694 O O . VAL A 1 92 ? -9.973 -6.293 -5.643 1.00 94.94 92 VAL A O 1
ATOM 697 N N . GLY A 1 93 ? -8.004 -5.257 -5.349 1.00 92.12 93 GLY A N 1
ATOM 698 C CA . GLY A 1 93 ? -8.279 -4.146 -6.264 1.00 92.12 93 GLY A CA 1
ATOM 699 C C . GLY A 1 93 ? -8.408 -4.561 -7.732 1.00 92.12 93 GLY A C 1
ATOM 700 O O . GLY A 1 93 ? -8.964 -3.807 -8.524 1.00 92.12 93 GLY A O 1
ATOM 701 N N . LEU A 1 94 ? -7.928 -5.756 -8.089 1.00 93.69 94 LEU A N 1
ATOM 702 C CA . LEU A 1 94 ? -8.082 -6.337 -9.424 1.00 93.69 94 LEU A CA 1
ATOM 703 C C . LEU A 1 94 ? -9.382 -7.151 -9.573 1.00 93.69 94 LEU A C 1
ATOM 705 O O . LEU A 1 94 ? -9.722 -7.562 -10.682 1.00 93.69 94 LEU A O 1
ATOM 709 N N . LEU A 1 95 ? -10.107 -7.415 -8.480 1.00 92.50 95 LEU A N 1
ATOM 710 C CA . LEU A 1 95 ? -11.362 -8.163 -8.521 1.00 92.50 95 LEU A CA 1
ATOM 711 C C . LEU A 1 95 ? -12.539 -7.291 -8.995 1.00 92.50 95 LEU A C 1
ATOM 713 O O . LEU A 1 95 ? -12.528 -6.070 -8.824 1.00 92.50 95 LEU A O 1
ATOM 717 N N . PRO A 1 96 ? -13.603 -7.908 -9.545 1.00 90.06 96 PRO A N 1
ATOM 718 C CA . PRO A 1 96 ? -14.849 -7.204 -9.818 1.00 90.06 96 PRO A CA 1
ATOM 719 C C . PRO A 1 96 ? -15.452 -6.589 -8.537 1.00 90.06 96 PRO A C 1
ATOM 721 O O . PRO A 1 96 ? -15.419 -7.237 -7.487 1.00 90.06 96 PRO A O 1
ATOM 724 N N . PRO A 1 97 ? -16.111 -5.413 -8.611 1.00 87.31 97 PRO A N 1
ATOM 725 C CA . PRO A 1 97 ? -16.670 -4.731 -7.436 1.00 87.31 97 PRO A CA 1
ATOM 726 C C . PRO A 1 97 ? -17.671 -5.547 -6.606 1.00 87.31 97 PRO A C 1
ATOM 728 O O . PRO A 1 97 ? -17.873 -5.253 -5.430 1.00 87.31 97 PRO A O 1
ATOM 731 N N . ALA A 1 98 ? -18.337 -6.541 -7.204 1.00 86.81 98 ALA A N 1
ATOM 732 C CA . ALA A 1 98 ? -19.201 -7.466 -6.472 1.00 86.81 98 ALA A CA 1
ATOM 733 C C . ALA A 1 98 ? -18.392 -8.283 -5.453 1.00 86.81 98 ALA A C 1
ATOM 735 O O . ALA A 1 98 ? -18.662 -8.196 -4.263 1.00 86.81 98 ALA A O 1
ATOM 736 N N . ALA A 1 99 ? -17.317 -8.935 -5.898 1.00 87.19 99 ALA A N 1
ATOM 737 C CA . ALA A 1 99 ? -16.458 -9.744 -5.038 1.00 87.19 99 ALA A CA 1
ATOM 738 C C . ALA A 1 99 ? -15.709 -8.914 -3.982 1.00 87.19 99 ALA A C 1
ATOM 740 O O . ALA A 1 99 ? -15.472 -9.386 -2.877 1.00 87.19 99 ALA A O 1
ATOM 741 N N . THR A 1 100 ? -15.350 -7.662 -4.293 1.00 88.38 100 THR A N 1
ATOM 742 C CA . THR A 1 100 ? -14.684 -6.774 -3.326 1.00 88.38 100 THR A CA 1
ATOM 743 C C . THR A 1 100 ? -15.598 -6.360 -2.169 1.00 88.38 100 THR A C 1
ATOM 745 O O . THR A 1 100 ? -15.101 -6.138 -1.068 1.00 88.38 100 THR A O 1
ATOM 748 N N . ARG A 1 101 ? -16.915 -6.227 -2.399 1.00 83.81 101 ARG A N 1
ATOM 749 C CA . ARG A 1 101 ? -17.875 -5.830 -1.350 1.00 83.81 101 ARG A CA 1
ATOM 750 C C . ARG A 1 101 ? -18.041 -6.903 -0.282 1.00 83.81 101 ARG A C 1
ATOM 752 O O . ARG A 1 101 ? -18.169 -6.554 0.888 1.00 83.81 101 ARG A O 1
ATOM 759 N N . ASP A 1 102 ? -17.978 -8.162 -0.694 1.00 80.94 102 ASP A N 1
ATOM 760 C CA . ASP A 1 102 ? -18.144 -9.313 0.192 1.00 80.94 102 ASP A CA 1
ATOM 761 C C . ASP A 1 102 ? -16.821 -9.740 0.848 1.00 80.94 102 ASP A C 1
ATOM 763 O O . ASP A 1 102 ? -16.820 -10.578 1.745 1.00 80.94 102 ASP A O 1
ATOM 767 N N . PHE A 1 103 ? -15.694 -9.146 0.429 1.00 89.44 103 PHE A N 1
ATOM 768 C CA . PHE A 1 103 ? -14.376 -9.405 0.999 1.00 89.44 103 PHE A CA 1
ATOM 769 C C . PHE A 1 103 ? -14.187 -8.670 2.332 1.00 89.44 103 PHE A C 1
ATOM 771 O O . PHE A 1 103 ? -13.600 -7.583 2.409 1.00 89.44 103 PHE A O 1
ATOM 778 N N . GLU A 1 104 ? -14.723 -9.262 3.396 1.00 89.19 104 GLU A N 1
ATOM 779 C CA . GLU A 1 104 ? -14.765 -8.650 4.723 1.00 89.19 104 GLU A CA 1
ATOM 780 C C . GLU A 1 104 ? -13.378 -8.497 5.379 1.00 89.19 104 GLU A C 1
ATOM 782 O O . GLU A 1 104 ? -12.378 -9.119 5.005 1.00 89.19 104 GLU A O 1
ATOM 787 N N . GLN A 1 105 ? -13.313 -7.677 6.437 1.00 83.50 105 GLN A N 1
ATOM 788 C CA . GLN A 1 105 ? -12.079 -7.435 7.196 1.00 83.50 105 GLN A CA 1
ATOM 789 C C . GLN A 1 105 ? -11.464 -8.731 7.757 1.00 83.50 105 GLN A C 1
ATOM 791 O O . GLN A 1 105 ? -10.239 -8.871 7.760 1.00 83.50 105 GLN A O 1
ATOM 796 N N . GLU A 1 106 ? -12.295 -9.681 8.194 1.00 85.00 106 GLU A N 1
ATOM 797 C CA . GLU A 1 106 ? -11.843 -10.981 8.703 1.00 85.00 106 GLU A CA 1
ATOM 798 C C . GLU A 1 106 ? -11.208 -11.835 7.593 1.00 85.00 106 GLU A C 1
ATOM 800 O O . GLU A 1 106 ? -10.111 -12.364 7.773 1.00 85.00 106 GLU A O 1
ATOM 805 N N . GLU A 1 107 ? -11.821 -11.901 6.407 1.00 93.94 107 GLU A N 1
ATOM 806 C CA . GLU A 1 107 ? -11.259 -12.615 5.251 1.00 93.94 107 GLU A CA 1
ATOM 807 C C . GLU A 1 107 ? -9.927 -12.013 4.814 1.00 93.94 107 GLU A C 1
ATOM 809 O O . GLU A 1 107 ? -8.964 -12.731 4.534 1.00 93.94 107 GLU A O 1
ATOM 814 N N . ARG A 1 108 ? -9.831 -10.683 4.831 1.00 94.12 108 ARG A N 1
ATOM 815 C CA . ARG A 1 108 ? -8.585 -9.980 4.541 1.00 94.12 108 ARG A CA 1
ATOM 816 C C . ARG A 1 108 ? -7.492 -10.300 5.553 1.00 94.12 108 ARG A C 1
ATOM 818 O O . ARG A 1 108 ? -6.343 -10.520 5.162 1.00 94.12 108 ARG A O 1
ATOM 825 N N . PHE A 1 109 ? -7.830 -10.363 6.838 1.00 90.25 109 PHE A N 1
ATOM 826 C CA . PHE A 1 109 ? -6.884 -10.753 7.879 1.00 90.25 109 PHE A CA 1
ATOM 827 C C . PHE A 1 109 ? -6.410 -12.203 7.699 1.00 90.25 109 PHE A C 1
ATOM 829 O O . PHE A 1 109 ? -5.208 -12.484 7.793 1.00 90.25 109 PHE A O 1
ATOM 836 N N . GLN A 1 110 ? -7.325 -13.120 7.371 1.00 93.75 110 GLN A N 1
ATOM 837 C CA . GLN A 1 110 ? -6.995 -14.508 7.047 1.00 93.75 110 GLN A CA 1
ATOM 838 C C . GLN A 1 110 ? -6.099 -14.600 5.808 1.00 93.75 110 GLN A C 1
ATOM 840 O O . GLN A 1 110 ? -5.070 -15.281 5.854 1.00 93.75 110 GLN A O 1
ATOM 845 N N . ALA A 1 111 ? -6.424 -13.863 4.742 1.00 96.44 111 ALA A N 1
ATOM 846 C CA . ALA A 1 111 ? -5.632 -13.789 3.521 1.00 96.44 111 ALA A CA 1
ATOM 847 C C . ALA A 1 111 ? -4.215 -13.277 3.801 1.00 96.44 111 ALA A C 1
ATOM 849 O O . ALA A 1 111 ? -3.245 -13.924 3.419 1.00 96.44 111 ALA A O 1
ATOM 850 N N . MET A 1 112 ? -4.070 -12.181 4.550 1.00 96.31 112 MET A N 1
ATOM 851 C CA . MET A 1 112 ? -2.767 -11.637 4.942 1.00 96.31 112 MET A CA 1
ATOM 852 C C . MET A 1 112 ? -1.934 -12.663 5.725 1.00 96.31 112 MET A C 1
ATOM 854 O O . MET A 1 112 ? -0.768 -12.904 5.399 1.00 96.31 112 MET A O 1
ATOM 858 N N . ARG A 1 113 ? -2.516 -13.308 6.747 1.00 95.12 113 ARG A N 1
ATOM 859 C CA . ARG A 1 113 ? -1.812 -14.334 7.539 1.00 95.12 113 ARG A CA 1
ATOM 860 C C . ARG A 1 113 ? -1.412 -15.534 6.688 1.00 95.12 113 ARG A C 1
ATOM 862 O O . ARG A 1 113 ? -0.309 -16.064 6.857 1.00 95.12 113 ARG A O 1
ATOM 869 N N . PHE A 1 114 ? -2.293 -15.958 5.785 1.00 97.00 114 PHE A N 1
ATOM 870 C CA . PHE A 1 114 ? -2.028 -17.031 4.838 1.00 97.00 114 PHE A CA 1
ATOM 871 C C . PHE A 1 114 ? -0.879 -16.667 3.892 1.00 97.00 114 PHE A C 1
ATOM 873 O O . PHE A 1 114 ? 0.019 -17.491 3.697 1.00 97.00 114 PHE A O 1
ATOM 880 N N . THR A 1 115 ? -0.850 -15.427 3.397 1.00 96.50 115 THR A N 1
ATOM 881 C CA . THR A 1 115 ? 0.216 -14.898 2.541 1.00 96.50 115 THR A CA 1
ATOM 882 C C . THR A 1 115 ? 1.568 -14.944 3.235 1.00 96.50 115 THR A C 1
ATOM 884 O O . THR A 1 115 ? 2.501 -15.568 2.731 1.00 96.50 115 THR A O 1
ATOM 887 N N . VAL A 1 116 ? 1.666 -14.367 4.436 1.00 95.50 116 VAL A N 1
ATOM 888 C CA . VAL A 1 116 ? 2.920 -14.324 5.208 1.00 95.50 116 VAL A CA 1
ATOM 889 C C . VAL A 1 116 ? 3.441 -15.725 5.497 1.00 95.50 116 VAL A C 1
ATOM 891 O O . VAL A 1 116 ? 4.627 -15.991 5.311 1.00 95.50 116 VA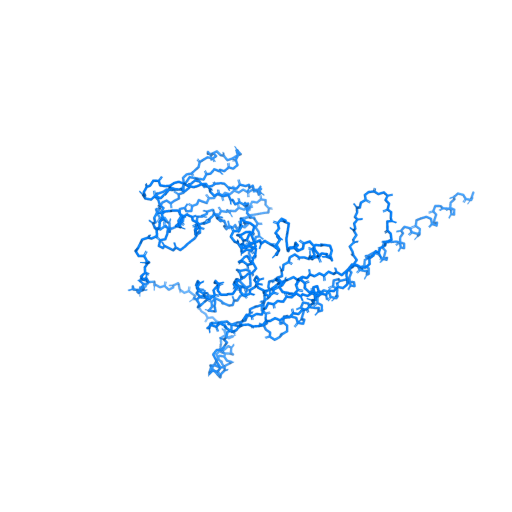L A O 1
ATOM 894 N N . ARG A 1 117 ? 2.563 -16.637 5.934 1.00 95.62 117 ARG A N 1
ATOM 895 C CA . ARG A 1 117 ? 2.946 -18.024 6.223 1.00 95.62 117 ARG A CA 1
ATOM 896 C C . ARG A 1 117 ? 3.475 -18.728 4.974 1.00 95.62 117 ARG A C 1
ATOM 898 O O . ARG A 1 117 ? 4.527 -19.353 5.049 1.00 95.62 117 ARG A O 1
ATOM 905 N N . THR A 1 118 ? 2.754 -18.622 3.860 1.00 96.06 118 THR A N 1
ATOM 906 C CA . THR A 1 118 ? 3.078 -19.335 2.617 1.00 96.06 118 THR A CA 1
ATOM 907 C C . THR A 1 118 ? 4.367 -18.815 1.995 1.00 96.06 118 THR A C 1
ATOM 909 O O . THR A 1 118 ? 5.251 -19.609 1.690 1.00 96.06 118 THR A O 1
ATOM 912 N N . VAL A 1 119 ? 4.526 -17.494 1.871 1.00 95.19 119 VAL A N 1
ATOM 913 C CA . VAL A 1 119 ? 5.750 -16.909 1.302 1.00 95.19 119 VAL A CA 1
ATOM 914 C C . VAL A 1 119 ? 6.960 -17.210 2.183 1.00 95.19 119 VAL A C 1
ATOM 916 O O . VAL A 1 119 ? 8.004 -17.598 1.667 1.00 95.19 119 VAL A O 1
ATOM 919 N N . ARG A 1 120 ? 6.822 -17.111 3.512 1.00 94.56 120 ARG A N 1
ATOM 920 C CA . ARG A 1 120 ? 7.897 -17.474 4.447 1.00 94.56 120 ARG A CA 1
ATOM 921 C C . ARG A 1 120 ? 8.334 -18.929 4.281 1.00 94.56 120 ARG A C 1
ATOM 923 O O . ARG A 1 120 ? 9.526 -19.203 4.341 1.00 94.56 120 ARG A O 1
ATOM 930 N N . GLU A 1 121 ? 7.388 -19.850 4.115 1.00 94.56 121 GLU A N 1
ATOM 931 C CA . GLU A 1 121 ? 7.677 -21.271 3.900 1.00 94.56 121 GLU A CA 1
ATOM 932 C C . GLU A 1 121 ? 8.407 -21.503 2.571 1.00 94.56 121 GLU A C 1
ATOM 934 O O . GLU A 1 121 ? 9.470 -22.115 2.560 1.00 94.56 121 GLU A O 1
ATOM 939 N N . LEU A 1 122 ? 7.881 -20.963 1.468 1.00 94.69 122 LEU A N 1
ATOM 940 C CA . LEU A 1 122 ? 8.452 -21.155 0.131 1.00 94.69 122 LEU A CA 1
ATOM 941 C C . LEU A 1 122 ? 9.848 -20.531 -0.010 1.00 94.69 122 LEU A C 1
ATOM 943 O O . LEU A 1 122 ? 10.749 -21.170 -0.551 1.00 94.69 122 LEU A O 1
ATOM 947 N N . LEU A 1 123 ? 10.052 -19.321 0.523 1.00 93.44 123 LEU A N 1
ATOM 948 C CA . LEU A 1 123 ? 11.350 -18.644 0.459 1.00 93.44 123 LEU A CA 1
ATOM 949 C C . LEU A 1 123 ? 12.388 -19.250 1.402 1.00 93.44 123 LEU A C 1
ATOM 951 O O . LEU A 1 123 ? 13.556 -19.316 1.033 1.00 93.44 123 LEU A O 1
ATOM 955 N N . ARG A 1 124 ? 11.989 -19.755 2.580 1.00 92.88 124 ARG A N 1
ATOM 956 C CA . ARG A 1 124 ? 12.913 -20.481 3.470 1.00 92.88 124 ARG A CA 1
ATOM 957 C C . ARG A 1 124 ? 13.498 -21.714 2.778 1.00 92.88 124 ARG A C 1
ATOM 959 O O . ARG A 1 124 ? 14.675 -22.009 2.956 1.00 92.88 124 ARG A O 1
ATOM 966 N N . ASP A 1 125 ? 12.680 -22.398 1.986 1.00 92.75 125 ASP A N 1
ATOM 967 C CA . ASP A 1 125 ? 13.094 -23.575 1.223 1.00 92.75 125 ASP A CA 1
ATOM 968 C C . ASP A 1 125 ? 13.705 -23.214 -0.146 1.00 92.75 125 ASP A C 1
ATOM 970 O O . ASP A 1 125 ? 14.131 -24.113 -0.870 1.00 92.75 125 ASP A O 1
ATOM 974 N N . ARG A 1 126 ? 13.749 -21.918 -0.503 1.00 91.69 126 ARG A N 1
ATOM 975 C CA . ARG A 1 126 ? 14.218 -21.381 -1.796 1.00 91.69 126 ARG A CA 1
ATOM 976 C C . ARG A 1 126 ? 13.622 -22.118 -2.996 1.00 91.69 126 ARG A C 1
ATOM 978 O O . ARG A 1 126 ? 14.326 -22.457 -3.942 1.00 91.69 126 ARG A O 1
ATOM 985 N N . ARG A 1 127 ? 12.319 -22.389 -2.941 1.00 90.62 127 ARG A N 1
ATOM 986 C CA . ARG A 1 127 ? 11.604 -23.114 -3.995 1.00 90.62 127 ARG A CA 1
ATOM 987 C C . ARG A 1 127 ? 10.441 -22.302 -4.525 1.00 90.62 127 ARG A C 1
ATOM 989 O O . ARG A 1 127 ? 9.711 -21.666 -3.760 1.00 90.62 127 ARG A O 1
ATOM 996 N N . SER A 1 128 ? 10.224 -22.400 -5.830 1.00 93.62 128 SER A N 1
ATOM 997 C CA . SER A 1 128 ? 8.919 -22.087 -6.397 1.00 93.62 128 SER A CA 1
ATOM 998 C C . SER A 1 128 ? 7.830 -22.981 -5.804 1.00 93.62 128 SER A C 1
ATOM 1000 O O . SER A 1 128 ? 8.052 -24.120 -5.381 1.00 93.62 128 SER A O 1
ATOM 1002 N N . GLY A 1 129 ? 6.617 -22.448 -5.746 1.00 94.75 129 GLY A N 1
ATOM 1003 C CA . GLY A 1 129 ? 5.471 -23.200 -5.267 1.00 94.75 129 GLY A CA 1
ATOM 1004 C C . GLY A 1 129 ? 4.248 -22.329 -5.078 1.00 94.75 129 GLY A C 1
ATOM 1005 O O . GLY A 1 129 ? 4.295 -21.104 -5.200 1.00 94.75 129 GLY A O 1
ATOM 1006 N N . VAL A 1 130 ? 3.133 -22.984 -4.780 1.00 96.88 130 VAL A N 1
ATOM 1007 C CA . VAL A 1 130 ? 1.843 -22.331 -4.610 1.00 96.88 130 VAL A CA 1
ATOM 1008 C C . VAL A 1 130 ? 1.015 -23.060 -3.563 1.00 96.88 130 VAL A C 1
ATOM 1010 O O . VAL A 1 130 ? 1.011 -24.289 -3.498 1.00 96.88 130 VAL A O 1
ATOM 1013 N N . LYS A 1 131 ? 0.296 -22.299 -2.741 1.00 97.12 131 LYS A N 1
ATOM 1014 C CA . LYS A 1 131 ? -0.763 -22.802 -1.867 1.00 97.12 131 LYS A CA 1
ATOM 1015 C C . LYS A 1 131 ? -2.040 -22.025 -2.121 1.00 97.12 131 LYS A C 1
ATOM 1017 O O . LYS A 1 131 ? -2.004 -20.849 -2.474 1.00 97.12 131 LYS A O 1
ATOM 1022 N N . GLN A 1 132 ? -3.165 -22.699 -1.938 1.00 97.56 132 GLN A N 1
ATOM 1023 C CA . GLN A 1 132 ? -4.484 -22.112 -2.118 1.00 97.56 132 GLN A CA 1
ATOM 1024 C C . GLN A 1 132 ? -5.264 -22.171 -0.807 1.00 97.56 132 GLN A C 1
ATOM 1026 O O . GLN A 1 132 ? -5.036 -23.056 0.022 1.00 97.56 132 GLN A O 1
ATOM 1031 N N . MET A 1 133 ? -6.146 -21.201 -0.616 1.00 96.12 133 MET A N 1
ATOM 1032 C CA . MET A 1 133 ? -7.087 -21.123 0.488 1.00 96.12 133 MET A CA 1
ATOM 1033 C C . MET A 1 133 ? -8.427 -20.670 -0.067 1.00 96.12 133 MET A C 1
ATOM 1035 O O . MET A 1 133 ? -8.498 -19.725 -0.849 1.00 96.12 133 MET A O 1
ATOM 1039 N N . GLU A 1 134 ? -9.487 -21.340 0.352 1.00 96.31 134 GLU A N 1
ATOM 1040 C CA . GLU A 1 134 ? -10.839 -20.892 0.074 1.00 96.31 134 GLU A CA 1
ATOM 1041 C C . GLU A 1 134 ? -11.301 -19.942 1.175 1.00 96.31 134 GLU A C 1
ATOM 1043 O O . GLU A 1 134 ? -11.195 -20.264 2.358 1.00 96.31 134 GLU A O 1
ATOM 1048 N N . LEU A 1 135 ? -11.810 -18.784 0.770 1.00 94.44 135 LEU A N 1
ATOM 1049 C CA . LEU A 1 135 ? -12.545 -17.851 1.617 1.00 94.44 135 LEU A CA 1
ATOM 1050 C C . LEU A 1 135 ? -14.034 -17.922 1.222 1.00 94.44 135 LEU A C 1
ATOM 1052 O O . LEU A 1 135 ? -14.412 -18.733 0.369 1.00 94.44 135 LEU A O 1
ATOM 1056 N N . ASN A 1 136 ? -14.902 -17.152 1.867 1.00 91.81 136 ASN A N 1
ATOM 1057 C CA . ASN A 1 136 ? -16.338 -17.147 1.586 1.00 91.81 136 ASN A CA 1
ATOM 1058 C C . ASN A 1 136 ? -16.619 -16.550 0.204 1.00 91.81 136 ASN A C 1
ATOM 1060 O O . ASN A 1 136 ? -17.286 -17.186 -0.605 1.00 91.81 136 ASN A O 1
ATOM 1064 N N . SER A 1 137 ? -16.072 -15.364 -0.073 1.00 89.81 137 SER A N 1
ATOM 1065 C CA . SER A 1 137 ? -16.342 -14.595 -1.300 1.00 89.81 137 SER A CA 1
ATOM 1066 C C . SER A 1 137 ? -15.345 -14.869 -2.435 1.00 89.81 137 SER A C 1
ATOM 1068 O O . SER A 1 137 ? -15.631 -14.658 -3.618 1.00 89.81 137 SER A O 1
ATOM 1070 N N . VAL A 1 138 ? -14.148 -15.354 -2.096 1.00 95.00 138 VAL A N 1
ATOM 1071 C CA . VAL A 1 138 ? -13.036 -15.503 -3.039 1.00 95.00 138 VAL A CA 1
ATOM 1072 C C . VAL A 1 138 ? -12.258 -16.793 -2.812 1.00 95.00 138 VAL A C 1
ATOM 1074 O O . VAL A 1 138 ? -12.240 -17.380 -1.732 1.00 95.00 138 VAL A O 1
ATOM 1077 N N . GLU A 1 139 ? -11.544 -17.218 -3.842 1.00 96.31 139 GLU A N 1
ATOM 1078 C CA . GLU A 1 139 ? -10.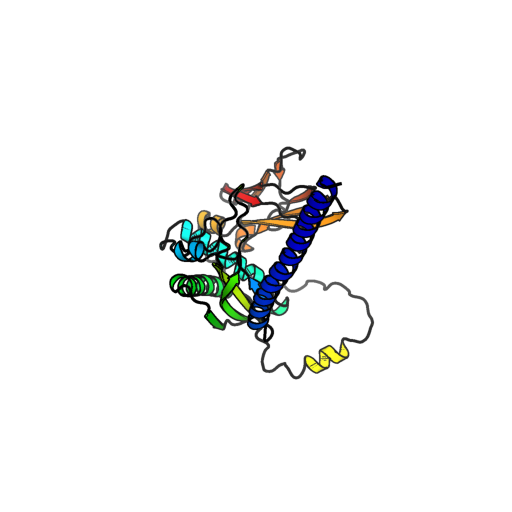431 -18.142 -3.700 1.00 96.31 139 GLU A CA 1
ATOM 1079 C C . GLU A 1 139 ? -9.123 -17.353 -3.718 1.00 96.31 139 GLU A C 1
ATOM 1081 O O . GLU A 1 139 ? -8.932 -16.445 -4.530 1.00 96.31 139 GLU A O 1
ATOM 1086 N N . LEU A 1 140 ? -8.212 -17.715 -2.819 1.00 97.00 140 LEU A N 1
ATOM 1087 C CA . LEU A 1 140 ? -6.901 -17.107 -2.666 1.00 97.00 140 LEU A CA 1
ATOM 1088 C C . LEU A 1 140 ? -5.821 -18.103 -3.087 1.00 97.00 140 LEU A C 1
ATOM 1090 O O . LEU A 1 140 ? -5.785 -19.238 -2.618 1.00 97.00 140 LEU A O 1
ATOM 1094 N N . LYS A 1 141 ? -4.884 -17.651 -3.912 1.00 97.31 141 LYS A N 1
ATOM 1095 C CA . LYS A 1 141 ? -3.684 -18.374 -4.327 1.00 97.31 141 LYS A CA 1
ATOM 1096 C C . LYS A 1 141 ? -2.472 -17.550 -3.909 1.00 97.31 141 LYS A C 1
ATOM 1098 O O . LYS A 1 141 ? -2.361 -16.390 -4.273 1.00 97.31 141 LYS A O 1
ATOM 1103 N N . VAL A 1 142 ? -1.543 -18.130 -3.163 1.00 97.75 142 VAL A N 1
ATOM 1104 C CA . VAL A 1 142 ? -0.288 -17.464 -2.789 1.00 97.75 142 VAL A CA 1
ATOM 1105 C C . VAL A 1 142 ? 0.867 -18.342 -3.209 1.00 97.75 142 VAL A C 1
ATOM 1107 O O . VAL A 1 142 ? 0.854 -19.545 -2.945 1.00 97.75 142 VAL A O 1
ATOM 1110 N N . GLY A 1 143 ? 1.883 -17.752 -3.823 1.00 97.12 143 GLY A N 1
ATOM 1111 C CA . GLY A 1 143 ? 3.051 -18.505 -4.239 1.00 97.12 143 GLY A CA 1
ATOM 1112 C C . GLY A 1 143 ? 4.309 -17.671 -4.368 1.00 97.12 143 GLY A C 1
ATOM 1113 O O . GLY A 1 143 ? 4.335 -16.477 -4.069 1.00 97.12 143 GLY A O 1
ATOM 1114 N N . VAL A 1 144 ? 5.357 -18.351 -4.811 1.00 96.75 144 VAL A N 1
ATOM 1115 C CA . VAL A 1 144 ? 6.628 -17.767 -5.226 1.00 96.75 144 VAL A CA 1
ATOM 1116 C C . VAL A 1 144 ? 6.934 -18.338 -6.602 1.00 96.75 144 VAL A C 1
ATOM 1118 O O . VAL A 1 144 ? 6.966 -19.558 -6.775 1.00 96.75 144 VAL A O 1
ATOM 1121 N N . LEU A 1 145 ? 7.106 -17.459 -7.583 1.00 95.19 145 LEU A N 1
ATOM 1122 C CA . LEU A 1 145 ? 7.632 -17.813 -8.895 1.00 95.19 145 LEU A CA 1
ATOM 1123 C C . LEU A 1 145 ? 9.149 -17.882 -8.838 1.00 95.19 145 LEU A C 1
ATOM 1125 O O . LEU A 1 145 ? 9.771 -17.102 -8.126 1.00 95.19 145 LEU A O 1
ATOM 1129 N N . GLU A 1 146 ? 9.726 -18.781 -9.621 1.00 94.50 146 GLU A N 1
ATOM 1130 C CA . GLU A 1 146 ? 11.167 -18.935 -9.775 1.00 94.50 146 GLU A CA 1
ATOM 1131 C C . GLU A 1 146 ? 11.499 -18.890 -11.263 1.00 94.50 146 GLU A C 1
ATOM 1133 O O . GLU A 1 146 ? 10.900 -19.609 -12.064 1.00 94.50 146 GLU A O 1
ATOM 1138 N N . TYR A 1 147 ? 12.451 -18.050 -11.652 1.00 91.44 147 TYR A N 1
ATOM 1139 C CA . TYR A 1 147 ? 12.987 -18.063 -13.009 1.00 91.44 147 TYR A CA 1
ATOM 1140 C C . TYR A 1 147 ? 14.440 -17.613 -13.028 1.00 91.44 147 TYR A C 1
ATOM 1142 O O . TYR A 1 147 ? 14.918 -16.886 -12.162 1.00 91.44 147 TYR A O 1
ATOM 1150 N N . ARG A 1 148 ? 15.169 -18.047 -14.059 1.00 89.81 148 ARG A N 1
ATOM 1151 C CA . ARG A 1 148 ? 16.550 -17.607 -14.277 1.00 89.81 148 ARG A CA 1
ATOM 1152 C C . ARG A 1 148 ? 16.567 -16.271 -15.001 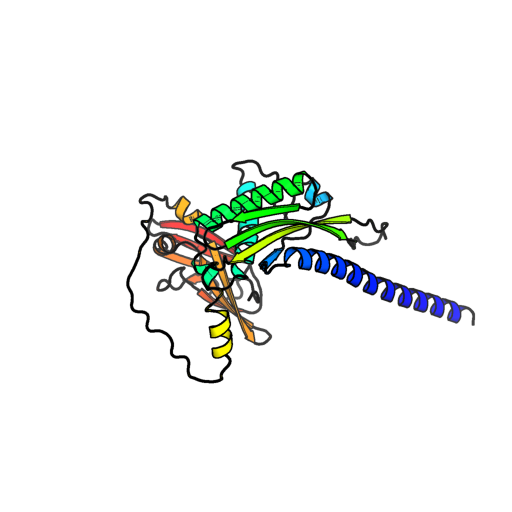1.00 89.81 148 ARG A C 1
ATOM 1154 O O . ARG A 1 148 ? 16.161 -16.200 -16.168 1.00 89.81 148 ARG A O 1
ATOM 1161 N N . GLY A 1 149 ? 17.086 -15.255 -14.322 1.00 82.75 149 GLY A N 1
ATOM 1162 C CA . GLY A 1 149 ? 17.355 -13.936 -14.873 1.00 82.75 149 GLY A CA 1
ATOM 1163 C C . GLY A 1 149 ? 18.853 -13.650 -14.964 1.00 82.75 149 GLY A C 1
ATOM 1164 O O . GLY A 1 149 ? 19.684 -14.276 -14.320 1.00 82.75 149 GLY A O 1
ATOM 1165 N N . SER A 1 150 ? 19.216 -12.688 -15.796 1.00 70.69 150 SER A N 1
ATOM 1166 C CA . SER A 1 150 ? 20.514 -12.029 -15.769 1.00 70.69 150 SER A CA 1
ATOM 1167 C C . SER A 1 150 ? 20.291 -10.613 -15.260 1.00 70.69 150 SER A C 1
ATOM 1169 O O . SER A 1 150 ? 19.573 -9.834 -15.891 1.00 70.69 150 SER A O 1
ATOM 1171 N N . ARG A 1 151 ? 20.879 -10.266 -14.117 1.00 67.00 151 ARG A N 1
ATOM 1172 C CA . ARG A 1 151 ? 20.855 -8.894 -13.615 1.00 67.00 151 ARG A CA 1
ATOM 1173 C C . ARG A 1 151 ? 22.088 -8.169 -14.141 1.00 67.00 151 ARG A C 1
ATOM 1175 O O . ARG A 1 151 ? 23.208 -8.659 -14.044 1.00 67.00 151 ARG A O 1
ATOM 1182 N N . ARG A 1 152 ? 21.891 -7.001 -14.755 1.00 63.41 152 ARG A N 1
ATOM 1183 C CA . ARG A 1 152 ? 23.006 -6.099 -15.064 1.00 63.41 152 ARG A CA 1
ATOM 1184 C C . ARG A 1 152 ? 23.267 -5.259 -13.825 1.00 63.41 152 ARG A C 1
ATOM 1186 O O . ARG A 1 152 ? 22.675 -4.191 -13.675 1.00 63.41 152 ARG A O 1
ATOM 1193 N N . ASP A 1 153 ? 24.172 -5.714 -12.974 1.00 59.78 153 ASP A N 1
ATOM 1194 C CA . ASP A 1 153 ? 24.758 -4.821 -11.986 1.00 59.78 153 ASP A CA 1
ATOM 1195 C C . ASP A 1 153 ? 25.667 -3.847 -12.738 1.00 59.78 153 ASP A C 1
ATOM 1197 O O . ASP A 1 153 ? 26.766 -4.174 -13.184 1.00 59.78 153 ASP A O 1
ATOM 1201 N N . ARG A 1 154 ? 25.158 -2.632 -12.974 1.00 53.41 154 ARG A N 1
ATOM 1202 C CA . ARG A 1 154 ? 25.968 -1.505 -13.447 1.00 53.41 154 ARG A CA 1
ATOM 1203 C C . ARG A 1 154 ? 26.802 -0.987 -12.278 1.00 53.41 154 ARG A C 1
ATOM 1205 O O . ARG A 1 154 ? 26.592 0.128 -11.808 1.00 53.41 154 ARG A O 1
ATOM 1212 N N . GLU A 1 155 ? 27.737 -1.795 -11.803 1.00 56.34 155 GLU A N 1
ATOM 1213 C CA . GLU A 1 155 ? 28.794 -1.308 -10.929 1.00 56.34 155 GLU A CA 1
ATOM 1214 C C . GLU A 1 155 ? 29.922 -0.770 -11.821 1.00 56.34 155 GLU A C 1
ATOM 1216 O O . GLU A 1 155 ? 30.399 -1.437 -12.741 1.00 56.34 155 GLU A O 1
ATOM 1221 N N . TRP A 1 156 ? 30.253 0.508 -11.645 1.00 55.28 156 TRP A N 1
ATOM 1222 C CA . TRP A 1 156 ? 31.145 1.257 -12.527 1.00 55.28 156 TRP A CA 1
ATOM 1223 C C . TRP A 1 156 ? 32.525 0.584 -12.654 1.00 55.28 156 TRP A C 1
ATOM 1225 O O . TRP A 1 156 ? 33.316 0.600 -11.717 1.00 55.28 156 TRP A O 1
ATOM 1235 N N . GLY A 1 157 ? 32.849 0.073 -13.847 1.00 63.78 157 GLY A N 1
ATOM 1236 C CA . GLY A 1 157 ? 34.238 -0.112 -14.293 1.00 63.78 157 GLY A CA 1
ATOM 1237 C C . GLY A 1 157 ? 34.802 -1.535 -14.324 1.00 63.78 157 GLY A C 1
ATOM 1238 O O . GLY A 1 157 ? 35.917 -1.700 -14.811 1.00 63.78 157 GLY A O 1
ATOM 1239 N N . ALA A 1 158 ? 34.067 -2.563 -13.897 1.00 60.16 158 ALA A N 1
ATOM 1240 C CA . ALA A 1 158 ? 34.494 -3.953 -14.067 1.00 60.16 158 ALA A CA 1
ATOM 1241 C C . ALA A 1 158 ? 33.363 -4.780 -14.682 1.00 60.16 158 ALA A C 1
ATOM 1243 O O . ALA A 1 158 ? 32.338 -5.015 -14.046 1.00 60.16 158 ALA A O 1
ATOM 1244 N N . GLU A 1 159 ? 33.548 -5.228 -15.925 1.00 52.81 159 GLU A N 1
ATOM 1245 C CA . GLU A 1 159 ? 32.654 -6.190 -16.570 1.00 52.81 159 GLU A CA 1
ATOM 1246 C C . GLU A 1 159 ? 32.831 -7.546 -15.876 1.00 52.81 159 GLU A C 1
ATOM 1248 O O . GLU A 1 159 ? 33.636 -8.383 -16.280 1.00 52.81 159 GLU A O 1
ATOM 1253 N N . ARG A 1 160 ? 32.143 -7.724 -14.743 1.00 57.03 160 ARG A N 1
ATOM 1254 C CA . ARG A 1 160 ? 32.070 -9.017 -14.069 1.00 57.03 160 ARG A CA 1
ATOM 1255 C C . ARG A 1 160 ? 31.258 -9.978 -14.929 1.00 57.03 160 ARG A C 1
ATOM 1257 O O . ARG A 1 160 ? 30.262 -9.611 -15.553 1.00 57.03 160 ARG A O 1
ATOM 1264 N N . GLU A 1 161 ? 31.737 -11.213 -14.955 1.00 58.78 161 GLU A N 1
ATOM 1265 C CA . GLU A 1 161 ? 31.124 -12.352 -15.622 1.00 58.78 161 GLU A CA 1
ATOM 1266 C C . GLU A 1 161 ? 29.629 -12.421 -15.269 1.00 58.78 161 GLU A C 1
ATOM 1268 O O . GLU A 1 161 ? 29.254 -12.402 -14.095 1.00 58.78 161 GLU A O 1
ATOM 1273 N N . ARG A 1 162 ? 28.767 -12.433 -16.293 1.00 59.81 162 ARG A N 1
ATOM 1274 C CA . ARG A 1 162 ? 27.307 -12.426 -16.133 1.00 59.81 162 ARG A CA 1
ATOM 1275 C C . ARG A 1 162 ? 26.872 -13.740 -15.490 1.00 59.81 162 ARG A C 1
ATOM 1277 O O . ARG A 1 162 ? 26.692 -14.733 -16.194 1.00 59.81 162 ARG A O 1
ATOM 1284 N N . ARG A 1 163 ? 26.700 -13.761 -14.169 1.00 69.69 163 ARG A N 1
ATOM 1285 C CA . ARG A 1 163 ? 26.046 -14.884 -13.499 1.00 69.69 163 ARG A CA 1
ATOM 1286 C C . ARG A 1 163 ? 24.552 -14.841 -13.812 1.00 69.69 163 ARG A C 1
ATOM 1288 O O . ARG A 1 163 ? 23.915 -13.790 -13.784 1.00 69.69 163 ARG A O 1
ATOM 1295 N N . SER A 1 164 ? 24.022 -15.983 -14.242 1.00 71.06 164 SER A N 1
ATOM 1296 C CA . SER A 1 164 ? 22.581 -16.190 -14.281 1.00 71.06 164 SER A CA 1
ATOM 1297 C C . SER A 1 164 ? 22.127 -16.397 -12.846 1.00 71.06 164 SER A C 1
ATOM 1299 O O . SER A 1 164 ? 22.442 -17.439 -12.268 1.00 71.06 164 SER A O 1
ATOM 1301 N N . ASP A 1 165 ? 21.413 -15.425 -12.303 1.00 85.88 165 ASP A N 1
ATOM 1302 C CA . ASP A 1 165 ? 20.914 -15.491 -10.940 1.00 85.88 165 ASP A CA 1
ATOM 1303 C C . ASP A 1 165 ? 19.510 -16.090 -10.950 1.00 85.88 165 ASP A C 1
ATOM 1305 O O . ASP A 1 165 ? 18.694 -15.858 -11.857 1.00 85.88 165 ASP A O 1
ATOM 1309 N N . LEU A 1 166 ? 19.242 -16.909 -9.941 1.00 90.88 166 LEU A N 1
ATOM 1310 C CA . LEU A 1 166 ? 17.898 -17.376 -9.669 1.00 90.88 166 LEU A CA 1
ATOM 1311 C C . LEU A 1 166 ? 17.109 -16.218 -9.056 1.00 90.88 166 LEU A C 1
ATOM 1313 O O . LEU A 1 166 ? 17.555 -15.610 -8.080 1.00 90.88 166 LEU A O 1
ATOM 1317 N N . LEU A 1 167 ? 15.970 -15.888 -9.660 1.00 93.38 167 LEU A N 1
ATOM 1318 C CA . LEU A 1 167 ? 15.078 -14.840 -9.182 1.00 93.38 167 LEU A CA 1
ATOM 1319 C C . LEU A 1 167 ? 13.804 -15.462 -8.626 1.00 93.38 167 LEU A C 1
ATOM 1321 O O . LEU A 1 167 ? 13.252 -16.391 -9.218 1.00 93.38 167 LEU A O 1
ATOM 1325 N N . PHE A 1 168 ? 13.335 -14.904 -7.516 1.00 94.75 168 PHE A N 1
ATOM 1326 C CA . PHE A 1 168 ? 12.105 -15.290 -6.846 1.00 94.75 168 PHE A CA 1
ATOM 1327 C C . PHE A 1 168 ? 11.114 -14.127 -6.857 1.00 94.75 168 PHE A C 1
ATOM 1329 O O . PHE A 1 168 ? 11.480 -12.999 -6.539 1.00 94.75 168 PHE A O 1
ATOM 1336 N N . VAL A 1 169 ? 9.849 -14.384 -7.189 1.00 95.69 169 VAL A N 1
ATOM 1337 C CA . VAL A 1 169 ? 8.794 -13.357 -7.172 1.00 95.69 169 VAL A CA 1
ATOM 1338 C C . VAL A 1 169 ? 7.612 -13.858 -6.349 1.00 95.69 169 VAL A C 1
ATOM 1340 O O . VAL A 1 169 ? 6.863 -14.718 -6.824 1.00 95.69 169 VAL A O 1
ATOM 1343 N N . PRO A 1 170 ? 7.423 -13.368 -5.110 1.00 96.81 170 PRO A N 1
ATOM 1344 C CA . PRO A 1 170 ? 6.226 -13.685 -4.347 1.00 96.81 170 PRO A CA 1
ATOM 1345 C C . PRO A 1 170 ? 5.002 -13.064 -5.024 1.00 96.81 170 PRO A C 1
ATOM 1347 O O . PRO A 1 170 ? 5.080 -11.959 -5.557 1.00 96.81 170 PRO A O 1
ATOM 1350 N N . TYR A 1 171 ? 3.865 -13.748 -4.983 1.00 97.50 171 TYR A N 1
ATOM 1351 C CA . TYR A 1 171 ? 2.625 -13.243 -5.566 1.00 97.50 171 TYR A CA 1
ATOM 1352 C C . TYR A 1 171 ? 1.395 -13.652 -4.757 1.00 97.50 171 TYR A C 1
ATOM 1354 O O . TYR A 1 171 ? 1.401 -14.647 -4.023 1.00 97.50 171 TYR A O 1
ATOM 1362 N N . VAL A 1 172 ? 0.322 -12.883 -4.936 1.00 97.81 172 VAL A N 1
ATOM 1363 C CA . VAL A 1 172 ? -1.017 -13.160 -4.417 1.00 97.81 172 VAL A CA 1
ATOM 1364 C C . VAL A 1 172 ? -2.000 -13.101 -5.581 1.00 97.81 172 VAL A C 1
ATOM 1366 O O . VAL A 1 172 ? -2.229 -12.043 -6.153 1.00 97.81 172 VAL A O 1
ATOM 1369 N N . GLY A 1 173 ? -2.564 -14.247 -5.939 1.00 97.06 173 GLY A N 1
ATOM 1370 C CA . GLY A 1 173 ? -3.672 -14.383 -6.872 1.00 97.06 173 GLY A CA 1
ATOM 1371 C C . GLY A 1 173 ? -5.003 -14.475 -6.136 1.00 97.06 173 GLY A C 1
ATOM 1372 O O . GLY A 1 173 ? -5.109 -15.160 -5.120 1.00 97.06 173 GLY A O 1
ATOM 1373 N N . MET A 1 174 ? -6.034 -13.837 -6.668 1.00 97.25 174 MET A N 1
ATOM 1374 C CA . MET A 1 174 ? -7.407 -13.969 -6.196 1.00 97.25 174 MET A CA 1
ATOM 1375 C C . MET A 1 174 ? -8.355 -14.204 -7.363 1.00 97.25 174 MET A C 1
ATOM 1377 O O . MET A 1 174 ? -8.123 -13.734 -8.476 1.00 97.25 174 MET A O 1
ATOM 1381 N N . ARG A 1 175 ? -9.449 -14.910 -7.106 1.00 95.50 175 ARG A N 1
ATOM 1382 C CA . ARG A 1 175 ? -10.597 -14.945 -8.012 1.00 95.50 175 ARG A CA 1
ATOM 1383 C C . ARG A 1 175 ? -11.885 -14.992 -7.209 1.00 95.50 175 ARG A C 1
ATOM 1385 O O . ARG A 1 175 ? -11.921 -15.609 -6.148 1.00 95.50 175 ARG A O 1
ATOM 1392 N N . ALA A 1 176 ? -12.925 -14.341 -7.714 1.00 93.94 176 ALA A N 1
ATOM 1393 C CA . ALA A 1 176 ? -14.249 -14.408 -7.112 1.00 93.94 176 ALA A CA 1
ATOM 1394 C C . ALA A 1 176 ? -14.763 -15.851 -7.140 1.00 93.94 176 ALA A C 1
ATOM 1396 O O . ALA A 1 176 ? -14.605 -16.542 -8.154 1.00 93.94 176 ALA A O 1
ATOM 1397 N N . LYS A 1 177 ? -15.394 -16.300 -6.052 1.00 91.94 177 LYS A N 1
ATOM 1398 C CA . LYS A 1 177 ? -16.224 -17.498 -6.108 1.00 91.94 177 LYS A CA 1
ATOM 1399 C C . LYS A 1 177 ? -17.464 -17.125 -6.903 1.00 91.94 177 LYS A C 1
ATOM 1401 O O . LYS A 1 177 ? -18.291 -16.347 -6.453 1.00 91.94 177 LYS A O 1
ATOM 1406 N N . VAL A 1 178 ? -17.546 -17.625 -8.127 1.00 75.44 178 VAL A N 1
ATOM 1407 C CA . VAL A 1 178 ? -18.796 -17.564 -8.880 1.00 75.44 178 VAL A CA 1
ATOM 1408 C C . VAL A 1 178 ? -19.710 -18.596 -8.236 1.00 75.44 178 VAL A C 1
ATOM 1410 O O . VAL A 1 178 ? -19.333 -19.774 -8.183 1.00 75.44 178 VAL A O 1
ATOM 1413 N N . ASP A 1 179 ? -20.862 -18.167 -7.717 1.00 61.75 179 ASP A N 1
ATOM 1414 C CA . ASP A 1 179 ? -21.879 -19.088 -7.217 1.00 61.75 179 ASP A CA 1
ATOM 1415 C C . ASP A 1 179 ? -22.159 -20.115 -8.314 1.00 61.75 179 ASP A C 1
ATOM 1417 O O . ASP A 1 179 ? -22.600 -19.792 -9.419 1.00 61.75 179 ASP A O 1
ATOM 1421 N N . LYS A 1 180 ? -21.826 -21.382 -8.042 1.00 52.78 180 LYS A N 1
ATOM 1422 C CA . LYS A 1 180 ? -21.908 -22.461 -9.041 1.00 52.78 180 LYS A CA 1
ATOM 1423 C C . LYS A 1 180 ? -23.328 -22.651 -9.586 1.00 52.78 180 LYS A C 1
ATOM 1425 O O . LYS A 1 180 ? -23.490 -23.320 -10.607 1.00 52.78 180 LYS A O 1
ATOM 1430 N N . GLU A 1 181 ? -24.331 -22.085 -8.920 1.00 50.47 181 GLU A N 1
ATOM 1431 C CA . GLU A 1 181 ? -25.738 -22.163 -9.299 1.00 50.47 181 GLU A CA 1
ATOM 1432 C C . GLU A 1 181 ? -26.156 -21.119 -10.348 1.00 50.47 181 GLU A C 1
ATOM 1434 O O . GLU A 1 181 ? -27.102 -21.393 -11.084 1.00 50.47 181 GLU A O 1
ATOM 1439 N N . ASP A 1 182 ? -25.420 -20.013 -10.528 1.00 50.66 182 ASP A N 1
ATOM 1440 C CA . ASP A 1 182 ? -25.897 -18.880 -11.345 1.00 50.66 182 ASP A CA 1
ATOM 1441 C C . ASP A 1 182 ? -25.321 -18.812 -12.775 1.00 50.66 182 ASP A C 1
ATOM 1443 O O . ASP A 1 182 ? -25.729 -17.998 -13.604 1.00 50.66 182 ASP A O 1
ATOM 1447 N N . TRP A 1 183 ? -24.418 -19.734 -13.148 1.00 44.34 183 TRP A N 1
ATOM 1448 C CA . TRP A 1 183 ? -23.763 -19.703 -14.471 1.00 44.34 183 TRP A CA 1
ATOM 1449 C C . TRP A 1 183 ? -24.745 -19.775 -15.655 1.00 44.34 183 TRP A C 1
ATOM 1451 O O . TRP A 1 183 ? -24.392 -19.399 -16.777 1.00 44.34 183 TRP A O 1
ATOM 1461 N N . ARG A 1 184 ? -25.963 -20.288 -15.431 1.00 48.50 184 ARG A N 1
ATOM 1462 C CA . ARG A 1 184 ? -26.983 -20.413 -16.478 1.00 48.50 184 ARG A CA 1
ATOM 1463 C C . ARG A 1 184 ? -27.702 -19.101 -16.789 1.00 48.50 184 ARG A C 1
ATOM 1465 O O . ARG A 1 184 ? -28.113 -18.969 -17.935 1.00 48.50 184 ARG A O 1
ATOM 1472 N N . SER A 1 185 ? -27.813 -18.160 -15.851 1.00 51.56 185 SER A N 1
ATOM 1473 C CA . SER A 1 185 ? -28.511 -16.887 -16.093 1.00 51.56 185 SER A CA 1
ATOM 1474 C C . SER A 1 185 ? -27.582 -15.819 -16.674 1.00 51.56 185 SER A C 1
ATOM 1476 O O . SER A 1 185 ? -27.897 -15.226 -17.706 1.00 51.56 185 SER A O 1
ATOM 1478 N N . ASP A 1 186 ? -26.379 -15.655 -16.117 1.00 47.94 186 ASP A N 1
ATOM 1479 C CA . ASP A 1 186 ? -25.474 -14.557 -16.501 1.00 47.94 186 ASP A CA 1
ATOM 1480 C C . ASP A 1 186 ? -24.977 -14.632 -17.951 1.00 47.94 186 ASP A C 1
ATOM 1482 O O . ASP A 1 186 ? -24.713 -13.615 -18.598 1.00 47.94 186 ASP A O 1
ATOM 1486 N N . ARG A 1 187 ? -24.841 -15.843 -18.504 1.00 48.75 187 ARG A N 1
ATOM 1487 C CA . ARG A 1 187 ? -24.397 -16.014 -19.895 1.00 48.75 187 ARG A CA 1
ATOM 1488 C C . ARG A 1 187 ? -25.452 -15.541 -20.900 1.00 48.75 187 ARG A C 1
ATOM 1490 O O . ARG A 1 187 ? -25.083 -15.113 -21.996 1.00 48.75 187 ARG A O 1
ATOM 1497 N N . ASP A 1 188 ? -26.727 -15.634 -20.537 1.00 55.06 188 ASP A N 1
ATOM 1498 C CA . ASP A 1 188 ? -27.834 -15.189 -21.377 1.00 55.06 188 ASP A CA 1
ATOM 1499 C C . ASP A 1 188 ? -28.109 -13.685 -21.146 1.00 55.06 188 ASP A C 1
ATOM 1501 O O . ASP A 1 188 ? -28.291 -12.957 -22.124 1.00 55.06 188 ASP A O 1
ATOM 1505 N N . GLU A 1 189 ? -27.938 -13.165 -19.921 1.00 51.97 189 GLU A N 1
ATOM 1506 C CA . GLU A 1 189 ? -28.021 -11.719 -19.631 1.00 51.97 189 GLU A CA 1
ATOM 1507 C C . GLU A 1 189 ? -26.892 -10.890 -20.272 1.00 51.97 189 GLU A C 1
ATOM 1509 O O . GLU A 1 189 ? -27.142 -9.829 -20.852 1.00 51.97 189 GLU A O 1
ATOM 1514 N N . LEU A 1 190 ? -25.643 -11.372 -20.264 1.00 50.94 190 LEU A N 1
ATOM 1515 C CA . LEU A 1 190 ? -24.522 -10.684 -20.931 1.00 50.94 190 LEU A CA 1
ATOM 1516 C C . LEU A 1 190 ? -24.676 -10.636 -22.460 1.00 50.94 190 LEU A C 1
ATOM 1518 O O . LEU A 1 190 ? -24.030 -9.824 -23.133 1.00 50.94 190 LEU A O 1
ATOM 1522 N N . ARG A 1 191 ? -25.522 -11.505 -23.023 1.00 50.97 191 ARG A N 1
ATOM 1523 C CA . ARG A 1 191 ? -25.860 -11.506 -24.447 1.00 50.97 191 ARG A CA 1
ATOM 1524 C C . ARG A 1 191 ? -26.950 -10.481 -24.774 1.00 50.97 191 ARG A C 1
ATOM 1526 O O . ARG A 1 191 ? -26.906 -9.925 -25.870 1.00 50.97 191 ARG A O 1
ATOM 1533 N N . GLU A 1 192 ? -27.852 -10.193 -23.838 1.00 51.09 192 GLU A N 1
ATOM 1534 C CA . GLU A 1 192 ? -28.908 -9.178 -23.979 1.00 51.09 192 GLU A CA 1
ATOM 1535 C C . GLU A 1 192 ? -28.419 -7.750 -23.675 1.00 51.09 192 GLU A C 1
ATOM 1537 O O . GLU A 1 192 ? -28.823 -6.806 -24.351 1.00 51.09 192 GLU A O 1
ATOM 1542 N N . GLN A 1 193 ? -27.455 -7.563 -22.765 1.00 48.00 193 GLN A N 1
ATOM 1543 C CA . GLN A 1 193 ? -26.906 -6.233 -22.426 1.00 48.00 193 GLN A CA 1
ATOM 1544 C C . GLN A 1 193 ? -26.015 -5.596 -23.517 1.00 48.00 193 GLN A C 1
ATOM 1546 O O . GLN A 1 193 ? -25.491 -4.496 -23.337 1.00 48.00 193 GLN A O 1
ATOM 1551 N N . ARG A 1 194 ? -25.824 -6.264 -24.662 1.00 45.38 194 ARG A N 1
ATOM 1552 C CA . ARG A 1 194 ? -25.056 -5.747 -25.810 1.00 45.38 194 ARG A CA 1
ATOM 1553 C C . ARG A 1 194 ? -25.875 -4.906 -26.797 1.00 45.38 194 ARG A C 1
ATOM 1555 O O . ARG A 1 194 ? -25.322 -4.499 -27.820 1.00 45.38 194 ARG A O 1
ATOM 1562 N N . GLU A 1 195 ? -27.140 -4.603 -26.507 1.00 43.88 195 GLU A N 1
ATOM 1563 C CA . GLU A 1 195 ? -27.902 -3.615 -27.281 1.00 43.88 195 GLU A CA 1
ATOM 1564 C C . GLU A 1 195 ? -27.644 -2.163 -26.815 1.00 43.88 195 GLU A C 1
ATOM 1566 O O . GLU A 1 195 ? -27.521 -1.902 -25.616 1.00 43.88 195 GLU A O 1
ATOM 1571 N N . PRO A 1 196 ? -27.548 -1.177 -27.732 1.00 51.69 196 PRO A N 1
ATOM 1572 C CA . PRO A 1 196 ? -27.180 0.189 -27.380 1.00 51.69 196 PRO A CA 1
ATOM 1573 C C . PRO A 1 196 ? -28.409 1.088 -27.156 1.00 51.69 196 PRO A C 1
ATOM 1575 O O . PRO A 1 196 ? -29.006 1.543 -28.127 1.00 51.69 196 PRO A O 1
ATOM 1578 N N . ASN A 1 197 ? -28.743 1.399 -25.896 1.00 41.47 197 ASN A N 1
ATOM 1579 C CA . ASN A 1 197 ? -29.199 2.715 -25.384 1.00 41.47 197 ASN A CA 1
ATOM 1580 C C . ASN A 1 197 ? -30.045 2.578 -24.107 1.00 41.47 197 ASN A C 1
ATOM 1582 O O . ASN A 1 197 ? -31.080 1.925 -24.134 1.00 41.47 197 ASN A O 1
ATOM 1586 N N . ALA A 1 198 ? -29.704 3.341 -23.061 1.00 37.09 198 ALA A N 1
ATOM 1587 C CA . ALA A 1 198 ? -30.491 4.499 -22.598 1.00 37.09 198 ALA A CA 1
ATOM 1588 C C . ALA A 1 198 ? -30.023 4.980 -21.205 1.00 37.09 198 ALA A C 1
ATOM 1590 O O . ALA A 1 198 ? -29.925 4.205 -20.265 1.00 37.09 198 ALA A O 1
ATOM 1591 N N . ALA A 1 199 ? -29.736 6.285 -21.120 1.00 42.88 199 ALA A N 1
ATOM 1592 C CA . ALA A 1 199 ? -29.702 7.171 -19.947 1.00 42.88 199 ALA A CA 1
ATOM 1593 C C . ALA A 1 199 ? -29.515 6.556 -18.536 1.00 42.88 199 ALA A C 1
ATOM 1595 O O . ALA A 1 199 ? -30.458 6.088 -17.905 1.00 42.88 199 ALA A O 1
ATOM 1596 N N . TYR A 1 200 ? -28.310 6.714 -17.979 1.00 36.75 200 TYR A N 1
ATOM 1597 C CA . TYR A 1 200 ? -28.023 6.460 -16.564 1.00 36.75 200 TYR A CA 1
ATOM 1598 C C . TYR A 1 200 ? -28.570 7.602 -15.688 1.00 36.75 200 TYR A C 1
ATOM 1600 O O . TYR A 1 200 ? -28.084 8.733 -15.762 1.00 36.75 200 TYR A O 1
ATOM 1608 N N . ALA A 1 201 ? -29.561 7.308 -14.845 1.00 36.19 201 ALA A N 1
ATOM 1609 C CA . ALA A 1 201 ? -29.941 8.146 -13.709 1.00 36.19 201 ALA A CA 1
ATOM 1610 C C . ALA A 1 201 ? -29.264 7.593 -12.438 1.00 36.19 201 ALA A C 1
ATOM 1612 O O . ALA A 1 201 ? -29.288 6.379 -12.231 1.00 36.19 201 ALA A O 1
ATOM 1613 N N . PRO A 1 202 ? -28.639 8.426 -11.584 1.00 36.41 202 PRO A N 1
ATOM 1614 C CA . PRO A 1 202 ? -28.007 7.933 -10.366 1.00 36.41 202 PRO A CA 1
ATOM 1615 C C . PRO A 1 202 ? -29.061 7.427 -9.361 1.00 36.41 202 PRO A C 1
ATOM 1617 O O . PRO A 1 202 ? -30.134 8.029 -9.253 1.00 36.41 202 PRO A O 1
ATOM 1620 N N . PRO A 1 203 ? -28.770 6.353 -8.604 1.00 37.88 203 PRO A N 1
ATOM 1621 C CA . PRO A 1 203 ? -29.713 5.800 -7.643 1.00 37.88 203 PRO A CA 1
ATOM 1622 C C . PRO A 1 203 ? -29.914 6.743 -6.452 1.00 37.88 203 PRO A C 1
ATOM 1624 O O . PRO A 1 203 ? -28.963 7.254 -5.857 1.00 37.88 203 PRO A O 1
ATOM 1627 N N . VAL A 1 204 ? -31.184 6.938 -6.101 1.00 37.44 204 VAL A N 1
ATOM 1628 C CA . VAL A 1 204 ? -31.629 7.550 -4.848 1.00 37.44 204 VAL A CA 1
ATOM 1629 C C . VAL A 1 204 ? -31.260 6.600 -3.708 1.00 37.44 204 VAL A C 1
ATOM 1631 O O . VAL A 1 204 ? -31.703 5.454 -3.681 1.00 37.44 204 VAL A O 1
ATOM 1634 N N . ILE A 1 205 ? -30.412 7.067 -2.791 1.00 37.44 205 ILE A N 1
ATOM 1635 C CA . ILE A 1 205 ? -30.023 6.332 -1.585 1.00 37.44 205 ILE A CA 1
ATOM 1636 C C . ILE A 1 205 ? -31.130 6.531 -0.554 1.00 37.44 205 ILE A C 1
ATOM 1638 O O . ILE A 1 205 ? -31.195 7.581 0.081 1.00 37.44 205 ILE A O 1
ATOM 1642 N N . ASP A 1 206 ? -31.980 5.525 -0.385 1.00 42.72 206 ASP A N 1
ATOM 1643 C CA . ASP A 1 206 ? -32.898 5.449 0.747 1.00 42.72 206 ASP A CA 1
ATOM 1644 C C . ASP A 1 206 ? -32.992 3.996 1.227 1.00 42.72 206 ASP A C 1
ATOM 1646 O O . ASP A 1 206 ? -33.728 3.186 0.666 1.00 42.72 206 ASP A O 1
ATOM 1650 N N . SER A 1 207 ? -32.156 3.624 2.205 1.00 38.06 207 SER A N 1
ATOM 1651 C CA . SER A 1 207 ? -32.354 2.441 3.059 1.00 38.06 207 SER A CA 1
ATOM 1652 C C . SER A 1 207 ? -31.424 2.470 4.289 1.00 38.06 207 SER A C 1
ATOM 1654 O O . SER A 1 207 ? -30.205 2.566 4.126 1.00 38.06 207 SER A O 1
ATOM 1656 N N . PRO A 1 208 ? -31.965 2.374 5.522 1.00 51.53 208 PRO A N 1
ATOM 1657 C CA . PRO A 1 208 ? -31.215 2.561 6.762 1.00 51.53 208 PRO A CA 1
ATOM 1658 C C . PRO A 1 208 ? -30.969 1.243 7.522 1.00 51.53 208 PRO A C 1
ATOM 1660 O O . PRO A 1 208 ? -31.694 0.943 8.457 1.00 51.53 208 PRO A O 1
ATOM 1663 N N . HIS A 1 209 ? -29.928 0.471 7.202 1.00 42.34 209 HIS A N 1
ATOM 1664 C CA . HIS A 1 209 ? -29.483 -0.716 7.969 1.00 42.34 209 HIS A CA 1
ATOM 1665 C C . HIS A 1 209 ? -27.980 -0.921 7.668 1.00 42.34 209 HIS A C 1
ATOM 1667 O O . HIS A 1 209 ? -27.580 -0.707 6.535 1.00 42.34 209 HIS A O 1
ATOM 1673 N N . GLN A 1 210 ? -27.028 -1.261 8.540 1.00 36.25 210 GLN A N 1
ATOM 1674 C CA . GLN A 1 210 ? -26.954 -1.913 9.847 1.00 36.25 210 GLN A CA 1
ATOM 1675 C C . GLN A 1 210 ? -25.605 -1.476 10.463 1.00 36.25 210 GLN A C 1
ATOM 1677 O O . GLN A 1 210 ? -24.561 -1.617 9.827 1.00 36.25 210 GLN A O 1
ATOM 1682 N N . TYR A 1 211 ? -25.583 -0.962 11.694 1.00 39.84 211 TYR A N 1
ATOM 1683 C CA . TYR A 1 211 ? -24.323 -0.747 12.414 1.00 39.84 211 TYR A CA 1
ATOM 1684 C C . TYR A 1 211 ? -23.930 -2.053 13.108 1.00 39.84 211 TYR A C 1
ATOM 1686 O O . TYR A 1 211 ? -24.522 -2.412 14.124 1.00 39.84 211 TYR A O 1
ATOM 1694 N N . GLN A 1 212 ? -22.943 -2.770 12.562 1.00 44.22 212 GLN A N 1
ATOM 1695 C CA . GLN A 1 212 ? -22.291 -3.875 13.267 1.00 44.22 212 GLN A CA 1
ATOM 1696 C C . GLN A 1 212 ? -21.780 -3.388 14.632 1.00 44.22 212 GLN A C 1
ATOM 1698 O O . GLN A 1 212 ? -21.186 -2.311 14.749 1.00 44.22 212 GLN A O 1
ATOM 1703 N N . HIS A 1 213 ? -22.055 -4.184 15.664 1.00 40.66 213 HIS A N 1
ATOM 1704 C CA . HIS A 1 213 ? -21.644 -3.946 17.042 1.00 40.66 213 HIS A CA 1
ATOM 1705 C C . HIS A 1 213 ? -20.127 -3.731 17.125 1.00 40.66 213 HIS A C 1
ATOM 1707 O O . HIS A 1 213 ? -19.339 -4.662 16.993 1.00 40.66 213 HIS A O 1
ATOM 1713 N N . VAL A 1 214 ? -19.719 -2.485 17.364 1.00 50.38 214 VAL A N 1
ATOM 1714 C CA . VAL A 1 214 ? -18.334 -2.143 17.700 1.00 50.38 214 VAL A CA 1
ATOM 1715 C C . VAL A 1 214 ? -18.053 -2.714 19.095 1.00 50.38 214 VAL A C 1
ATOM 1717 O O . VAL A 1 214 ? -18.875 -2.495 19.991 1.00 50.38 214 VAL A O 1
ATOM 1720 N N . PRO A 1 215 ? -16.930 -3.418 19.325 1.00 54.12 215 PRO A N 1
ATOM 1721 C CA . PRO A 1 215 ? -16.551 -3.835 20.668 1.00 54.12 215 PRO A CA 1
ATOM 1722 C C . PRO A 1 215 ? -16.461 -2.590 21.559 1.00 54.12 215 PRO A C 1
ATOM 1724 O O . PRO A 1 215 ? -15.647 -1.695 21.315 1.00 54.12 215 PRO A O 1
ATOM 1727 N N . MET A 1 216 ? -17.326 -2.494 22.570 1.00 49.66 216 MET A N 1
ATOM 1728 C CA . MET A 1 216 ? -17.194 -1.466 23.599 1.00 49.66 216 MET A CA 1
ATOM 1729 C C . MET A 1 216 ? -15.862 -1.698 24.318 1.00 49.66 216 MET A C 1
ATOM 1731 O O . MET A 1 216 ? -15.702 -2.714 24.987 1.00 49.66 216 MET A O 1
ATOM 1735 N N . GLY A 1 217 ? -14.912 -0.769 24.172 1.00 73.12 217 GLY A N 1
ATOM 1736 C CA . GLY A 1 217 ? -13.685 -0.755 24.975 1.00 73.12 217 GLY A CA 1
ATOM 1737 C C . GLY A 1 217 ? -12.351 -0.681 24.233 1.00 73.12 217 GLY A C 1
ATOM 1738 O O . GLY A 1 217 ? -11.326 -0.814 24.892 1.00 73.12 217 GLY A O 1
ATOM 1739 N N . LEU A 1 218 ? -12.313 -0.449 22.915 1.00 80.44 218 LEU A N 1
ATOM 1740 C CA . LEU A 1 218 ? -11.025 -0.232 22.243 1.00 80.44 218 LEU A CA 1
ATOM 1741 C C . LEU A 1 218 ? -10.344 1.038 22.761 1.00 80.44 218 LEU A C 1
ATOM 1743 O O . LEU A 1 218 ? -10.901 2.143 22.713 1.00 80.44 218 LEU A O 1
ATOM 1747 N N . SER A 1 219 ? -9.115 0.867 23.234 1.00 92.69 219 SER A N 1
ATOM 1748 C CA . SER A 1 219 ? -8.265 1.962 23.671 1.00 92.69 219 SER A CA 1
ATOM 1749 C C . SER A 1 219 ? -7.954 2.894 22.499 1.00 92.69 219 SER A C 1
ATOM 1751 O O . SER A 1 219 ? -7.901 2.498 21.333 1.00 92.69 219 SER A O 1
ATOM 1753 N N . SER A 1 220 ? -7.698 4.162 22.796 1.00 93.12 220 SER A N 1
ATOM 1754 C CA . SER A 1 220 ? -7.335 5.147 21.773 1.00 93.12 220 SER A CA 1
ATOM 1755 C C . SER A 1 220 ? -6.032 4.791 21.050 1.00 93.12 220 SER A C 1
ATOM 1757 O O . SER A 1 220 ? -5.868 5.122 19.879 1.00 93.12 220 SER A O 1
ATOM 1759 N N . ALA A 1 221 ? -5.133 4.045 21.700 1.00 92.12 221 ALA A N 1
ATOM 1760 C CA . ALA A 1 221 ? -3.937 3.503 21.064 1.00 92.12 221 ALA A CA 1
ATOM 1761 C C . ALA A 1 221 ? -4.267 2.445 19.999 1.00 92.12 221 ALA A C 1
ATOM 1763 O O . ALA A 1 221 ? -3.673 2.477 18.922 1.00 92.12 221 ALA A O 1
ATOM 1764 N N . GLU A 1 222 ? -5.212 1.541 20.275 1.00 91.88 222 GLU A N 1
ATOM 1765 C CA . GLU A 1 222 ? -5.681 0.544 19.305 1.00 91.88 222 GLU A CA 1
ATOM 1766 C C . GLU A 1 222 ? -6.377 1.221 18.129 1.00 91.88 222 GLU A C 1
ATOM 1768 O O . GLU A 1 222 ? -6.012 0.962 16.988 1.00 91.88 222 GLU A O 1
ATOM 1773 N N . VAL A 1 223 ? -7.276 2.174 18.397 1.00 94.06 223 VAL A N 1
ATOM 1774 C CA . VAL A 1 223 ? -7.915 2.974 17.341 1.00 94.06 223 VAL A CA 1
ATOM 1775 C C . VAL A 1 223 ? -6.868 3.639 16.449 1.00 94.06 223 VAL A C 1
ATOM 1777 O O . VAL A 1 223 ? -6.935 3.510 15.233 1.00 94.06 223 VAL A O 1
ATOM 1780 N N . MET A 1 224 ? -5.853 4.285 17.027 1.00 96.56 224 MET A N 1
ATOM 1781 C CA . MET A 1 224 ? -4.777 4.912 16.253 1.00 96.56 224 MET A CA 1
ATOM 1782 C C . MET A 1 224 ? -3.903 3.914 15.476 1.00 96.56 224 MET A C 1
ATOM 1784 O O . MET A 1 224 ? -3.243 4.298 14.515 1.00 96.56 224 MET A O 1
ATOM 1788 N N . ASN A 1 225 ? -3.795 2.652 15.890 1.00 93.06 225 ASN A N 1
ATOM 1789 C CA . ASN A 1 225 ? -3.013 1.663 15.136 1.00 93.06 225 ASN A CA 1
ATOM 1790 C C . ASN A 1 225 ? -3.737 1.204 13.863 1.00 93.06 225 ASN A C 1
ATOM 1792 O O . ASN A 1 225 ? -3.078 0.773 12.923 1.00 93.06 225 ASN A O 1
ATOM 1796 N N . GLU A 1 226 ? -5.060 1.345 13.832 1.00 93.50 226 GLU A N 1
ATOM 1797 C CA . GLU A 1 226 ? -5.925 0.926 12.725 1.00 93.50 226 GLU A CA 1
ATOM 1798 C C . GLU A 1 226 ? -6.214 2.054 11.719 1.00 93.50 226 GLU A C 1
ATOM 1800 O O . GLU A 1 226 ? -6.853 1.833 10.691 1.00 93.50 226 GLU A O 1
ATOM 1805 N N . LEU A 1 227 ? -5.757 3.275 12.007 1.00 95.69 227 LEU A N 1
ATOM 1806 C CA . LEU A 1 227 ? -5.839 4.409 11.091 1.00 95.69 227 LEU A CA 1
ATOM 1807 C C . LEU A 1 227 ? -4.567 4.518 10.247 1.00 95.69 227 LEU A C 1
ATOM 1809 O O . LEU A 1 227 ? -3.465 4.180 10.679 1.00 95.69 227 LEU A O 1
ATOM 1813 N N . SER A 1 228 ? -4.703 5.062 9.042 1.00 96.31 228 SER A N 1
ATOM 1814 C CA . SER A 1 228 ? -3.574 5.350 8.157 1.00 96.31 228 SER A CA 1
ATOM 1815 C C . SER A 1 228 ? -3.812 6.624 7.347 1.00 96.31 228 SER A C 1
ATOM 1817 O O . SER A 1 228 ? -4.947 7.054 7.175 1.00 96.31 228 SER A O 1
ATOM 1819 N N . LEU A 1 229 ? -2.744 7.259 6.864 1.00 98.25 229 LEU A N 1
ATOM 1820 C CA . LEU A 1 229 ? -2.833 8.400 5.951 1.00 98.25 229 LEU A CA 1
ATOM 1821 C C . LEU A 1 229 ? -2.696 7.898 4.515 1.00 98.25 229 LEU A C 1
ATOM 1823 O O . LEU A 1 229 ? -1.760 7.161 4.218 1.00 98.25 229 LEU A O 1
ATOM 1827 N N . ASN A 1 230 ? -3.593 8.326 3.630 1.00 97.50 230 ASN A N 1
ATOM 1828 C CA . ASN A 1 230 ? -3.575 7.935 2.225 1.00 97.50 230 ASN A CA 1
ATOM 1829 C C . ASN A 1 230 ? -3.935 9.115 1.306 1.00 97.50 230 ASN A C 1
ATOM 1831 O O . ASN A 1 230 ? -4.278 10.206 1.776 1.00 97.50 230 ASN A O 1
ATOM 1835 N N . ASN A 1 231 ? -3.831 8.918 -0.011 1.00 98.31 231 ASN A N 1
ATOM 1836 C CA . ASN A 1 231 ? -4.291 9.886 -0.998 1.00 98.31 231 ASN A CA 1
ATOM 1837 C C . ASN A 1 231 ? -4.844 9.221 -2.266 1.00 98.31 231 ASN A C 1
ATOM 1839 O O . ASN A 1 231 ? -4.373 8.168 -2.684 1.00 98.31 231 ASN A O 1
ATOM 1843 N N . THR A 1 232 ? -5.787 9.892 -2.925 1.00 96.25 232 THR A N 1
ATOM 1844 C CA . THR A 1 232 ? -6.113 9.680 -4.344 1.00 96.25 232 THR A CA 1
ATOM 1845 C C . THR A 1 232 ? -5.506 10.800 -5.185 1.00 96.25 232 THR A C 1
ATOM 1847 O O . THR A 1 232 ? -5.147 11.860 -4.657 1.00 96.25 232 THR A O 1
ATOM 1850 N N . ALA A 1 233 ? -5.355 10.575 -6.492 1.00 96.50 233 ALA A N 1
ATOM 1851 C CA . ALA A 1 233 ? -4.906 11.603 -7.424 1.00 96.50 233 ALA A CA 1
ATOM 1852 C C . ALA A 1 233 ? -5.503 11.409 -8.822 1.00 96.50 233 ALA A C 1
ATOM 1854 O O . ALA A 1 233 ? -5.568 10.294 -9.331 1.00 96.50 233 ALA A O 1
ATOM 1855 N N . ARG A 1 234 ? -5.874 12.512 -9.470 1.00 96.12 234 ARG A N 1
ATOM 1856 C CA . ARG A 1 234 ? -6.365 12.552 -10.849 1.00 96.12 234 ARG A CA 1
ATOM 1857 C C . ARG A 1 234 ? -5.592 13.595 -11.640 1.00 96.12 234 ARG A C 1
ATOM 1859 O O . ARG A 1 234 ? -5.422 14.734 -11.203 1.00 96.12 234 ARG A O 1
ATOM 1866 N N . LYS A 1 235 ? -5.133 13.211 -12.828 1.00 96.00 235 LYS A N 1
ATOM 1867 C CA . LYS A 1 235 ? -4.452 14.127 -13.743 1.00 96.00 235 LYS A CA 1
ATOM 1868 C C . LYS A 1 235 ? -5.466 15.158 -14.251 1.00 96.00 235 LYS A C 1
ATOM 1870 O O . LYS A 1 235 ? -6.495 14.771 -14.794 1.00 96.00 235 LYS A O 1
ATOM 1875 N N . ILE A 1 236 ? -5.187 16.451 -14.070 1.00 96.94 236 ILE A N 1
ATOM 1876 C CA . ILE A 1 236 ? -6.034 17.537 -14.608 1.00 96.94 236 ILE A CA 1
ATOM 1877 C C . ILE A 1 236 ? -5.476 18.017 -15.953 1.00 96.94 236 ILE A C 1
ATOM 1879 O O . ILE A 1 236 ? -6.224 18.397 -16.846 1.00 96.94 236 ILE A O 1
ATOM 1883 N N . ASN A 1 237 ? -4.147 18.008 -16.103 1.00 94.19 237 ASN A N 1
ATOM 1884 C CA . ASN A 1 237 ? -3.447 18.299 -17.353 1.00 94.19 237 ASN A CA 1
ATOM 1885 C C . ASN A 1 237 ? -2.043 17.675 -17.344 1.00 94.19 237 ASN A C 1
ATOM 1887 O O . ASN A 1 237 ? -1.644 17.031 -16.374 1.00 94.19 237 ASN A O 1
ATOM 1891 N N . ASP A 1 238 ? -1.261 17.895 -18.401 1.00 91.69 238 ASP A N 1
ATOM 1892 C CA . ASP A 1 238 ? 0.064 17.285 -18.578 1.00 91.69 238 ASP A CA 1
ATOM 1893 C C . ASP A 1 238 ? 1.087 17.565 -17.480 1.00 91.69 238 ASP A C 1
ATOM 1895 O O . ASP A 1 238 ? 2.047 16.810 -17.345 1.00 91.69 238 ASP A O 1
ATOM 1899 N N . LYS A 1 239 ? 0.880 18.606 -16.673 1.00 93.12 239 LYS A N 1
ATOM 1900 C CA . LYS A 1 239 ? 1.834 19.043 -15.649 1.00 93.12 239 LYS A CA 1
ATOM 1901 C C . LYS A 1 239 ? 1.240 19.101 -14.245 1.00 93.12 239 LYS A C 1
ATOM 1903 O O . LYS A 1 239 ? 1.954 19.469 -13.317 1.00 93.12 239 LYS A O 1
ATOM 1908 N N . ARG A 1 240 ? -0.047 18.791 -14.063 1.00 95.62 240 ARG A N 1
ATOM 1909 C CA . ARG A 1 240 ? -0.724 18.922 -12.767 1.00 95.62 240 ARG A CA 1
ATOM 1910 C C . ARG A 1 240 ? -1.685 17.789 -12.473 1.00 95.62 240 ARG A C 1
ATOM 1912 O O . ARG A 1 240 ? -2.439 17.320 -13.325 1.00 95.62 240 ARG A O 1
ATOM 1919 N N . TRP A 1 241 ? -1.708 17.473 -11.191 1.00 97.44 241 TRP A N 1
ATOM 1920 C CA . TRP A 1 241 ? -2.600 16.523 -10.566 1.00 97.44 241 TRP A CA 1
ATOM 1921 C C . TRP A 1 241 ? -3.435 17.243 -9.517 1.00 97.44 241 TRP A C 1
ATOM 1923 O O . TRP A 1 241 ? -2.917 18.068 -8.763 1.00 97.44 241 TRP A O 1
ATOM 1933 N N . GLU A 1 242 ? -4.718 16.920 -9.482 1.00 97.75 242 GLU A N 1
ATOM 1934 C CA . GLU A 1 242 ? -5.563 17.095 -8.309 1.00 97.75 242 GLU A CA 1
ATOM 1935 C C . GLU A 1 242 ? -5.318 15.890 -7.421 1.00 97.75 242 GLU A C 1
ATOM 1937 O O . GLU A 1 242 ? -5.284 14.763 -7.915 1.00 97.75 242 GLU A O 1
ATOM 1942 N N . TRP A 1 243 ? -5.133 16.102 -6.133 1.00 97.69 243 TRP A N 1
ATOM 1943 C CA . TRP A 1 243 ? -5.000 15.015 -5.184 1.00 97.69 243 TRP A CA 1
ATOM 1944 C C . TRP A 1 243 ? -5.822 15.313 -3.940 1.00 97.69 243 TRP A C 1
ATOM 1946 O O . TRP A 1 243 ? -5.964 16.466 -3.528 1.00 97.69 243 TRP A O 1
ATOM 1956 N N . THR A 1 244 ? -6.356 14.254 -3.343 1.00 98.25 244 THR A N 1
ATOM 1957 C CA . THR A 1 244 ? -7.125 14.325 -2.103 1.00 98.25 244 THR A CA 1
ATOM 1958 C C . THR A 1 244 ? -6.462 13.423 -1.084 1.00 98.25 244 THR A C 1
ATOM 1960 O O . THR A 1 244 ? -6.407 12.210 -1.272 1.00 98.25 244 THR A O 1
ATOM 1963 N N . ALA A 1 245 ? -5.940 14.015 -0.016 1.00 98.44 245 ALA A N 1
ATOM 1964 C CA . ALA A 1 245 ? -5.441 13.292 1.142 1.00 98.44 245 ALA A CA 1
ATOM 1965 C C . ALA A 1 245 ? -6.576 13.022 2.130 1.00 98.44 245 ALA A C 1
ATOM 1967 O O . ALA A 1 245 ? -7.477 13.846 2.260 1.00 98.44 245 ALA A O 1
ATOM 1968 N N . TYR A 1 246 ? -6.531 11.893 2.829 1.00 98.50 246 TYR A N 1
ATOM 1969 C CA . TYR A 1 246 ? -7.542 11.507 3.817 1.00 98.50 246 TYR A CA 1
ATOM 1970 C C . TYR A 1 246 ? -6.970 10.487 4.803 1.00 98.50 246 TYR A C 1
ATOM 1972 O O . TYR A 1 246 ? -5.974 9.817 4.519 1.00 98.50 246 TYR A O 1
ATOM 1980 N N . ILE A 1 247 ? -7.593 10.391 5.975 1.00 98.44 247 ILE A N 1
ATOM 1981 C CA . ILE A 1 247 ? -7.344 9.301 6.918 1.00 98.44 247 ILE A CA 1
ATOM 1982 C C . ILE A 1 247 ? -8.229 8.112 6.534 1.00 98.44 247 ILE A C 1
ATOM 1984 O O . ILE A 1 247 ? -9.448 8.250 6.452 1.00 98.44 247 ILE A O 1
ATOM 1988 N N . ASP A 1 248 ? -7.604 6.964 6.289 1.00 96.88 248 ASP A N 1
ATOM 1989 C CA . ASP A 1 248 ? -8.248 5.684 5.989 1.00 96.88 248 ASP A CA 1
ATOM 1990 C C . ASP A 1 248 ? -8.324 4.815 7.253 1.00 96.88 248 ASP A C 1
ATOM 1992 O O . ASP A 1 248 ? -7.421 4.843 8.094 1.00 96.88 248 ASP A O 1
ATOM 1996 N N . GLY A 1 249 ? -9.402 4.045 7.378 1.00 94.00 249 GLY A N 1
ATOM 1997 C CA . GLY A 1 249 ? -9.665 3.154 8.505 1.00 94.00 249 GLY A CA 1
ATOM 1998 C C . GLY A 1 249 ? -11.158 2.842 8.682 1.00 94.00 249 GLY A C 1
ATOM 1999 O O . GLY A 1 249 ? -12.003 3.431 8.002 1.00 94.00 249 GLY A O 1
ATOM 2000 N N . PRO A 1 250 ? -11.519 1.930 9.605 1.00 93.44 250 PRO A N 1
ATOM 2001 C CA . PRO A 1 250 ? -12.913 1.587 9.886 1.00 93.44 250 PRO A CA 1
ATOM 2002 C C . PRO A 1 250 ? -13.775 2.812 10.220 1.00 93.44 250 PRO A C 1
ATOM 2004 O O . PRO A 1 250 ? -13.375 3.685 10.993 1.00 93.44 250 PRO A O 1
ATOM 2007 N N . ALA A 1 251 ? -15.004 2.866 9.694 1.00 92.12 251 ALA A N 1
ATOM 2008 C CA . ALA A 1 251 ? -15.888 4.025 9.857 1.00 92.12 251 ALA A CA 1
ATOM 2009 C C . ALA A 1 251 ? -16.188 4.364 11.331 1.00 92.12 251 ALA A C 1
ATOM 2011 O O . ALA A 1 251 ? -16.351 5.532 11.681 1.00 92.12 251 ALA A O 1
ATOM 2012 N N . SER A 1 252 ? -16.247 3.356 12.207 1.00 92.00 252 SER A N 1
ATOM 2013 C CA . SER A 1 252 ? -16.377 3.533 13.659 1.00 92.00 252 SER A CA 1
ATOM 2014 C C . SER A 1 252 ? -15.203 4.292 14.275 1.00 92.00 252 SER A C 1
ATOM 2016 O O . SER A 1 252 ? -15.411 5.071 15.200 1.00 92.00 252 SER A O 1
ATOM 2018 N N . TYR A 1 253 ? -13.994 4.114 13.747 1.00 95.06 253 TYR A N 1
ATOM 2019 C CA . TYR A 1 253 ? -12.776 4.768 14.222 1.00 95.06 253 TYR A CA 1
ATOM 2020 C C . TYR A 1 253 ? -12.639 6.169 13.637 1.00 95.06 253 TYR A C 1
ATOM 2022 O O . TYR A 1 253 ? -12.314 7.102 14.365 1.00 95.06 253 TYR A O 1
ATOM 2030 N N . LEU A 1 254 ? -12.983 6.350 12.356 1.00 96.19 254 LEU A N 1
ATOM 2031 C CA . LEU A 1 254 ? -13.002 7.673 11.723 1.00 96.19 254 LEU A CA 1
ATOM 2032 C C . LEU A 1 254 ? -13.950 8.643 12.444 1.00 96.19 254 LEU A C 1
ATOM 2034 O O . LEU A 1 254 ? -13.634 9.824 12.565 1.00 96.19 254 LEU A O 1
ATOM 2038 N N . ARG A 1 255 ? -15.075 8.147 12.982 1.00 95.75 255 ARG A N 1
ATOM 2039 C CA . ARG A 1 255 ? -16.008 8.944 13.801 1.00 95.75 255 ARG A CA 1
ATOM 2040 C C . ARG A 1 255 ? -15.411 9.441 15.119 1.00 95.75 255 ARG A C 1
ATOM 2042 O O . ARG A 1 255 ? -15.920 10.412 15.664 1.00 95.75 255 ARG A O 1
ATOM 2049 N N . ARG A 1 256 ? -14.347 8.804 15.618 1.00 96.19 256 ARG A N 1
ATOM 2050 C CA . ARG A 1 256 ? -13.633 9.241 16.825 1.00 96.19 256 ARG A CA 1
ATOM 2051 C C . ARG A 1 256 ? -12.616 10.345 16.549 1.00 96.19 256 ARG A C 1
ATOM 2053 O O . ARG A 1 256 ? -12.065 10.895 17.493 1.00 96.19 256 ARG A O 1
ATOM 2060 N N . ILE A 1 257 ? -12.337 10.676 15.286 1.00 97.94 257 ILE A N 1
ATOM 2061 C CA . ILE A 1 257 ? -11.384 11.732 14.937 1.00 97.94 257 ILE A CA 1
ATOM 2062 C C . ILE A 1 257 ? -12.042 13.097 15.140 1.00 97.94 257 ILE A C 1
ATOM 2064 O O . ILE A 1 257 ? -12.985 13.456 14.432 1.00 97.94 257 ILE A O 1
ATOM 2068 N N . SER A 1 258 ? -11.508 13.883 16.071 1.00 98.12 258 SER A N 1
ATOM 2069 C CA . SER A 1 258 ? -11.985 15.233 16.363 1.00 98.12 258 SER A CA 1
ATOM 2070 C C . SER A 1 258 ? -11.461 16.265 15.358 1.00 98.12 258 SER A C 1
ATOM 2072 O O . SER A 1 258 ? -12.224 17.146 14.934 1.00 98.12 258 SER A O 1
ATOM 2074 N N . SER A 1 259 ? -10.197 16.149 14.938 1.00 98.38 259 SER A N 1
ATOM 2075 C CA . SER A 1 259 ? -9.582 16.989 13.904 1.00 98.38 259 SER A CA 1
ATOM 2076 C C . SER A 1 259 ? -8.391 16.316 13.215 1.00 98.38 259 SER A C 1
ATOM 2078 O O . SER A 1 259 ? -7.745 15.420 13.766 1.00 98.38 259 SER A O 1
ATOM 2080 N N . VAL A 1 260 ? -8.087 16.787 12.000 1.00 98.69 260 VAL A N 1
ATOM 2081 C CA . VAL A 1 260 ? -6.879 16.422 11.252 1.00 98.69 260 VAL A CA 1
ATOM 2082 C C . VAL A 1 260 ? -6.200 17.677 10.722 1.00 98.69 260 VAL A C 1
ATOM 2084 O O . VAL A 1 260 ? -6.812 18.471 10.007 1.00 98.69 260 VAL A O 1
ATOM 2087 N N . THR A 1 261 ? -4.916 17.828 11.042 1.00 98.75 261 THR A N 1
ATOM 2088 C CA . THR A 1 261 ? -4.057 18.893 10.515 1.00 98.75 261 THR A CA 1
ATOM 2089 C C . THR A 1 261 ? -3.049 18.299 9.539 1.00 98.75 261 THR A C 1
ATOM 2091 O O . THR A 1 261 ? -2.214 17.482 9.924 1.00 98.75 261 THR A O 1
ATOM 2094 N N . TYR A 1 262 ? -3.091 18.728 8.282 1.00 98.69 262 TYR A N 1
ATOM 2095 C CA . TYR A 1 262 ? -2.141 18.324 7.251 1.00 98.69 262 TYR A CA 1
ATOM 2096 C C . TYR A 1 262 ? -0.957 19.281 7.196 1.00 98.69 262 TYR A C 1
ATOM 2098 O O . TYR A 1 262 ? -1.134 20.498 7.122 1.00 98.69 262 TYR A O 1
ATOM 2106 N N . TYR A 1 263 ? 0.247 18.712 7.153 1.00 98.31 263 TYR A N 1
ATOM 2107 C CA . TYR A 1 263 ? 1.486 19.435 6.890 1.00 98.31 263 TYR A CA 1
ATOM 2108 C C . TYR A 1 263 ? 1.950 19.116 5.472 1.00 98.31 263 TYR A C 1
ATOM 2110 O O . TYR A 1 263 ? 2.391 18.003 5.163 1.00 98.31 263 TYR A O 1
ATOM 2118 N N . LEU A 1 264 ? 1.800 20.107 4.604 1.00 98.31 264 LEU A N 1
ATOM 2119 C CA . LEU A 1 264 ? 2.150 20.059 3.197 1.00 98.31 264 LEU A CA 1
ATOM 2120 C C . LEU A 1 264 ? 3.620 20.433 2.988 1.00 98.31 264 LEU A C 1
ATOM 2122 O O . LEU A 1 264 ? 4.317 20.897 3.892 1.00 98.31 264 LEU A O 1
ATOM 2126 N N . HIS A 1 265 ? 4.093 20.261 1.757 1.00 97.50 265 HIS A N 1
ATOM 2127 C CA . HIS A 1 265 ? 5.403 20.763 1.364 1.00 97.50 265 HIS A CA 1
ATOM 2128 C C . HIS A 1 265 ? 5.485 22.300 1.550 1.00 97.50 265 HIS A C 1
ATOM 2130 O O . HIS A 1 265 ? 4.496 22.990 1.293 1.00 97.50 265 HIS A O 1
ATOM 2136 N N . PRO A 1 266 ? 6.646 22.880 1.921 1.00 97.31 266 PRO A N 1
ATOM 2137 C CA . PRO A 1 266 ? 6.791 24.327 2.138 1.00 97.31 266 PRO A CA 1
ATOM 2138 C C . PRO A 1 266 ? 6.436 25.228 0.945 1.00 97.31 266 PRO A C 1
ATOM 2140 O O . PRO A 1 266 ? 6.248 26.425 1.118 1.00 97.31 266 PRO A O 1
ATOM 2143 N N . SER A 1 267 ? 6.342 24.677 -0.268 1.00 96.75 267 SER A N 1
ATOM 2144 C CA . SER A 1 267 ? 5.885 25.418 -1.452 1.00 96.75 267 SER A CA 1
ATOM 2145 C C . SER A 1 267 ? 4.380 25.714 -1.461 1.00 96.75 267 SER A C 1
ATOM 2147 O O . SER A 1 267 ? 3.924 26.477 -2.308 1.00 96.75 267 SER A O 1
ATOM 2149 N N . PHE A 1 268 ? 3.595 25.077 -0.588 1.00 97.12 268 PHE A N 1
ATOM 2150 C CA . PHE A 1 268 ? 2.179 25.386 -0.403 1.00 97.12 268 PHE A CA 1
ATOM 2151 C C . PHE A 1 268 ? 2.033 26.572 0.551 1.00 97.12 268 PHE A C 1
ATOM 2153 O O . PHE A 1 268 ? 2.734 26.651 1.558 1.00 97.12 268 PHE A O 1
ATOM 2160 N N . ASN A 1 269 ? 1.101 27.477 0.254 1.00 95.81 269 ASN A N 1
ATOM 2161 C CA . ASN A 1 269 ? 0.790 28.616 1.110 1.00 95.81 269 ASN A CA 1
ATOM 2162 C C . ASN A 1 269 ? -0.728 28.681 1.374 1.00 95.81 269 ASN A C 1
ATOM 2164 O O . ASN A 1 269 ? -1.470 28.986 0.438 1.00 95.81 269 ASN A O 1
ATOM 2168 N N . PRO A 1 270 ? -1.201 28.388 2.600 1.00 97.44 270 PRO A N 1
ATOM 2169 C CA . PRO A 1 270 ? -0.419 27.943 3.758 1.00 97.44 270 PRO A CA 1
ATOM 2170 C C . PRO A 1 270 ? 0.069 26.487 3.616 1.00 97.44 270 PRO A C 1
ATOM 2172 O O . PRO A 1 270 ? -0.594 25.649 2.997 1.00 97.44 270 PRO A O 1
ATOM 2175 N N . SER A 1 271 ? 1.223 26.179 4.218 1.00 97.75 271 SER A N 1
ATOM 2176 C CA . SER A 1 271 ? 1.799 24.822 4.263 1.00 97.75 271 SER A CA 1
ATOM 2177 C C . SER A 1 271 ? 1.172 23.934 5.342 1.00 97.75 271 SER A C 1
ATOM 2179 O O . SER A 1 271 ? 1.410 22.732 5.361 1.00 97.75 271 SER A O 1
ATOM 2181 N N . THR A 1 272 ? 0.330 24.502 6.203 1.00 98.38 272 THR A N 1
ATOM 2182 C CA . THR A 1 272 ? -0.448 23.782 7.213 1.00 98.38 272 THR A CA 1
ATOM 2183 C C . THR A 1 272 ? -1.924 24.041 6.963 1.00 98.38 272 THR A C 1
ATOM 2185 O O . THR A 1 272 ? -2.337 25.199 6.892 1.00 98.38 272 THR A O 1
ATOM 2188 N N . GLN A 1 273 ? -2.720 22.983 6.817 1.00 98.50 273 GLN A N 1
ATOM 2189 C CA . GLN A 1 273 ? -4.142 23.088 6.479 1.00 98.50 273 GLN A CA 1
ATOM 2190 C C . GLN A 1 273 ? -4.984 22.127 7.316 1.00 98.50 273 GLN A C 1
ATOM 2192 O O . GLN A 1 273 ? -4.536 21.037 7.662 1.00 98.50 273 GLN A O 1
ATOM 2197 N N . GLN A 1 274 ? -6.206 22.538 7.647 1.00 98.56 274 GLN A N 1
ATOM 2198 C CA . GLN A 1 274 ? -7.171 21.682 8.336 1.00 98.56 274 GLN A CA 1
ATOM 2199 C C . GLN A 1 274 ? -7.918 20.813 7.324 1.00 98.56 274 GLN A C 1
ATOM 2201 O O . GLN A 1 274 ? -8.280 21.286 6.246 1.00 98.56 274 GLN A O 1
ATOM 2206 N N . GLY A 1 275 ? -8.147 19.552 7.683 1.00 97.69 275 GLY A N 1
ATOM 2207 C CA . GLY A 1 275 ? -9.022 18.655 6.938 1.00 97.69 275 GLY A CA 1
ATOM 2208 C C . GLY A 1 275 ? -10.494 19.056 7.037 1.00 97.69 275 GLY A C 1
ATOM 2209 O O . GLY A 1 275 ? -10.919 19.728 7.981 1.00 97.69 275 GLY A O 1
ATOM 2210 N N . ASP A 1 276 ? -11.290 18.627 6.063 1.00 97.62 276 ASP A N 1
ATOM 2211 C CA . ASP A 1 276 ? -12.729 18.868 6.043 1.00 97.62 276 ASP A CA 1
ATOM 2212 C C . ASP A 1 276 ? -13.458 18.000 7.079 1.00 97.62 276 ASP A C 1
ATOM 2214 O O . ASP A 1 276 ? -13.781 16.838 6.835 1.00 97.62 276 ASP A O 1
ATOM 2218 N N . ARG A 1 277 ? -13.760 18.600 8.233 1.00 95.88 277 ARG A N 1
ATOM 2219 C CA . ARG A 1 277 ? -14.421 17.939 9.370 1.00 95.88 277 ARG A CA 1
ATOM 2220 C C . ARG A 1 277 ? -15.833 17.436 9.064 1.00 95.88 277 ARG A C 1
ATOM 2222 O O . ARG A 1 277 ? -16.374 16.668 9.853 1.00 95.88 277 ARG A O 1
ATOM 2229 N N . THR A 1 278 ? -16.448 17.882 7.967 1.00 95.06 278 THR A N 1
ATOM 2230 C CA . THR A 1 278 ? -17.809 17.465 7.593 1.00 95.06 278 THR A CA 1
ATOM 2231 C C . THR A 1 278 ? -17.843 16.096 6.919 1.00 95.06 278 THR A C 1
ATOM 2233 O O . THR A 1 278 ? -18.915 15.505 6.791 1.00 95.06 278 THR A O 1
ATOM 2236 N N . ARG A 1 279 ? -16.682 15.566 6.509 1.00 94.94 279 ARG A N 1
ATOM 2237 C CA . ARG A 1 279 ? -16.570 14.288 5.802 1.00 94.94 279 ARG A CA 1
ATOM 2238 C C . ARG A 1 279 ? -15.725 13.271 6.580 1.00 94.94 279 ARG A C 1
ATOM 2240 O O . ARG A 1 279 ? -14.735 13.649 7.212 1.00 94.94 279 ARG A O 1
ATOM 2247 N N . PRO A 1 280 ? -16.070 11.967 6.522 1.00 92.12 280 PRO A N 1
ATOM 2248 C CA . PRO A 1 280 ? -15.255 10.909 7.116 1.00 92.12 280 PRO A CA 1
ATOM 2249 C C . PRO A 1 280 ? -13.806 10.961 6.623 1.00 92.12 280 PRO A C 1
ATOM 2251 O O . PRO A 1 280 ? -13.556 11.211 5.445 1.00 92.12 280 PRO A O 1
ATOM 2254 N N . GLY A 1 281 ? -12.853 10.735 7.529 1.00 95.44 281 GLY A N 1
ATOM 2255 C CA . GLY A 1 281 ? -11.424 10.776 7.203 1.00 95.44 281 GLY A CA 1
ATOM 2256 C C . GLY A 1 281 ? -10.838 12.182 7.045 1.00 95.44 281 GLY A C 1
ATOM 2257 O O . GLY A 1 281 ? -9.653 12.292 6.738 1.00 95.44 281 GLY A O 1
ATOM 2258 N N . HIS A 1 282 ? -11.635 13.233 7.285 1.00 98.31 282 HIS A N 1
ATOM 2259 C CA . HIS A 1 282 ? -11.229 14.645 7.269 1.00 98.31 282 HIS A CA 1
ATOM 2260 C C . HIS A 1 282 ? -10.438 15.039 6.009 1.00 98.31 282 HIS A C 1
ATOM 2262 O O . HIS A 1 282 ? -9.321 15.537 6.122 1.00 98.31 282 HIS A O 1
ATOM 2268 N N . PRO A 1 283 ? -10.968 14.802 4.797 1.00 98.38 283 PRO A N 1
ATOM 2269 C CA . PRO A 1 283 ? -10.190 14.910 3.572 1.00 98.38 283 PRO A CA 1
ATOM 2270 C C . PRO A 1 283 ? -9.696 16.337 3.297 1.00 98.38 283 PRO A C 1
ATOM 2272 O O . PRO A 1 283 ? -10.382 17.321 3.579 1.00 98.38 283 PRO A O 1
ATOM 2275 N N . LEU A 1 284 ? -8.537 16.445 2.647 1.00 98.44 284 LEU A N 1
ATOM 2276 C CA . LEU A 1 284 ? -7.973 17.688 2.123 1.00 98.44 284 LEU A CA 1
ATOM 2277 C C . LEU A 1 284 ? -7.685 17.533 0.629 1.00 98.44 284 LEU A C 1
ATOM 2279 O O . LEU A 1 284 ? -6.913 16.663 0.234 1.00 98.44 284 LEU A O 1
ATOM 2283 N N . THR A 1 285 ? -8.280 18.393 -0.201 1.00 98.25 285 THR A N 1
ATOM 2284 C CA . THR A 1 285 ? -8.039 18.408 -1.654 1.00 98.25 285 THR A CA 1
ATOM 2285 C C . THR A 1 285 ? -7.158 19.586 -2.037 1.00 98.25 285 THR A C 1
ATOM 2287 O O . THR A 1 285 ? -7.417 20.717 -1.632 1.00 98.25 285 THR A O 1
ATOM 2290 N N . ALA A 1 286 ? -6.132 19.324 -2.839 1.00 98.00 286 ALA A N 1
ATOM 2291 C CA . ALA A 1 286 ? -5.245 20.338 -3.389 1.00 98.00 286 ALA A CA 1
ATOM 2292 C C . ALA A 1 286 ? -4.714 19.895 -4.760 1.00 98.00 286 ALA A C 1
ATOM 2294 O O . ALA A 1 286 ? -5.049 18.827 -5.269 1.00 98.00 286 ALA A O 1
ATOM 2295 N N . ASN A 1 287 ? -3.892 20.731 -5.392 1.00 97.44 287 ASN A N 1
ATOM 2296 C CA . ASN A 1 287 ? -3.258 20.402 -6.663 1.00 97.44 287 ASN A CA 1
ATOM 2297 C C . ASN A 1 287 ? -1.746 20.626 -6.616 1.00 97.44 287 ASN A C 1
ATOM 2299 O O . ASN A 1 287 ? -1.241 21.459 -5.868 1.00 97.44 287 ASN A O 1
ATOM 2303 N N . GLY A 1 288 ? -1.013 19.848 -7.409 1.00 95.62 288 GLY A N 1
ATOM 2304 C CA . GLY A 1 288 ? 0.444 19.892 -7.452 1.00 95.62 288 GLY A CA 1
ATOM 2305 C C . GLY A 1 288 ? 1.024 19.080 -8.604 1.00 95.62 288 GLY A C 1
ATOM 2306 O O . GLY A 1 288 ? 0.310 18.400 -9.338 1.00 95.62 288 GLY A O 1
ATOM 2307 N N . TRP A 1 289 ? 2.336 19.191 -8.780 1.00 93.50 289 TRP A N 1
ATOM 2308 C CA . TRP A 1 289 ? 3.091 18.504 -9.833 1.00 93.50 289 TRP A CA 1
ATOM 2309 C C . TRP A 1 289 ? 4.076 17.467 -9.282 1.00 93.50 289 TRP A C 1
ATOM 2311 O O . TRP A 1 289 ? 4.487 16.573 -10.014 1.00 93.50 289 TRP A O 1
ATOM 2321 N N . GLY A 1 290 ? 4.464 17.590 -8.010 1.00 92.31 290 GLY A N 1
ATOM 2322 C CA . GLY A 1 290 ? 5.492 16.767 -7.380 1.00 92.31 290 GLY A CA 1
ATOM 2323 C C . GLY A 1 290 ? 4.938 15.826 -6.317 1.00 92.31 290 GLY A C 1
ATOM 2324 O O . GLY A 1 290 ? 3.923 16.109 -5.679 1.00 92.31 290 GLY A O 1
ATOM 2325 N N . VAL A 1 291 ? 5.649 14.721 -6.114 1.00 94.56 291 VAL A N 1
ATOM 2326 C CA . VAL A 1 291 ? 5.472 13.814 -4.976 1.00 94.56 291 VAL A CA 1
ATOM 2327 C C . VAL A 1 291 ? 6.252 14.346 -3.770 1.00 94.56 291 VAL A C 1
ATOM 2329 O O . VAL A 1 291 ? 7.323 14.927 -3.929 1.00 94.56 291 VAL A O 1
ATOM 2332 N N . PHE A 1 292 ? 5.738 14.151 -2.560 1.00 97.06 292 PHE A N 1
ATOM 2333 C CA . PHE A 1 292 ? 6.424 14.510 -1.315 1.00 97.06 292 PHE A CA 1
ATOM 2334 C C . PHE A 1 292 ? 5.891 13.666 -0.153 1.00 97.06 292 PHE A C 1
ATOM 2336 O O . PHE A 1 292 ? 4.832 13.049 -0.266 1.00 97.06 292 PHE A O 1
ATOM 2343 N N . VAL A 1 293 ? 6.613 13.642 0.970 1.00 96.38 293 VAL A N 1
ATOM 2344 C CA . VAL A 1 293 ? 6.120 13.008 2.201 1.00 96.38 293 VAL A CA 1
ATOM 2345 C C . VAL A 1 293 ? 5.060 13.911 2.819 1.00 96.38 293 VAL A C 1
ATOM 2347 O O . VAL A 1 293 ? 5.374 14.955 3.391 1.00 96.38 293 VAL A O 1
ATOM 2350 N N . LEU A 1 294 ? 3.803 13.507 2.699 1.00 97.75 294 LEU A N 1
ATOM 2351 C CA . LEU A 1 294 ? 2.680 14.138 3.363 1.00 97.75 294 LEU A CA 1
ATOM 2352 C C . LEU A 1 294 ? 2.639 13.687 4.824 1.00 97.75 294 LEU A C 1
ATOM 2354 O O . LEU A 1 294 ? 2.804 12.501 5.118 1.00 97.75 294 LEU A O 1
ATOM 2358 N N . LYS A 1 295 ? 2.395 14.626 5.740 1.00 98.56 295 LYS A N 1
ATOM 2359 C CA . LYS A 1 295 ? 2.175 14.320 7.157 1.00 98.56 295 LYS A CA 1
ATOM 2360 C C . LYS A 1 295 ? 0.799 14.801 7.590 1.00 98.56 295 LYS A C 1
ATOM 2362 O O . LYS A 1 295 ? 0.344 15.847 7.131 1.00 98.56 295 LYS A O 1
ATOM 2367 N N . ALA A 1 296 ? 0.174 14.070 8.503 1.00 98.69 296 ALA A N 1
ATOM 2368 C CA . ALA A 1 296 ? -1.087 14.466 9.118 1.00 98.69 296 ALA A CA 1
ATOM 2369 C C . ALA A 1 296 ? -1.038 14.219 10.628 1.00 98.69 296 ALA A C 1
ATOM 2371 O O . ALA A 1 296 ? -0.757 13.098 11.051 1.00 98.69 296 ALA A O 1
ATOM 2372 N N . GLU A 1 297 ? -1.297 15.249 11.432 1.00 98.69 297 GLU A N 1
ATOM 2373 C CA . GLU A 1 297 ? -1.607 15.095 12.856 1.00 98.69 297 GLU A CA 1
ATOM 2374 C C . GLU A 1 297 ? -3.101 14.808 12.996 1.00 98.69 297 GLU A C 1
ATOM 2376 O O . GLU A 1 297 ? -3.935 15.625 12.610 1.00 98.69 297 GLU A O 1
ATOM 2381 N N . VAL A 1 298 ? -3.426 13.645 13.549 1.00 98.62 298 VAL A N 1
ATOM 2382 C CA . VAL A 1 298 ? -4.790 13.216 13.858 1.00 98.62 298 VAL A CA 1
ATOM 2383 C C . VAL A 1 298 ? -4.996 13.340 15.356 1.00 98.62 298 VAL A C 1
ATOM 2385 O O . VAL A 1 298 ? -4.179 12.842 16.137 1.00 98.62 298 VAL A O 1
ATOM 2388 N N . VAL A 1 299 ? -6.096 13.976 15.744 1.00 98.50 299 VAL A N 1
ATOM 2389 C CA . VAL A 1 299 ? -6.525 14.118 17.135 1.00 98.50 299 VAL A CA 1
ATOM 2390 C C . VAL A 1 299 ? -7.850 13.379 17.305 1.00 98.50 299 VAL A C 1
ATOM 2392 O O . VAL A 1 299 ? -8.767 13.571 16.508 1.00 98.50 299 VAL A O 1
ATOM 2395 N N . LEU A 1 300 ? -7.955 12.515 18.315 1.00 98.00 300 LEU A N 1
ATOM 2396 C CA . LEU A 1 300 ? -9.213 11.848 18.668 1.00 98.00 300 LEU A CA 1
ATOM 2397 C C . LEU A 1 300 ? -10.083 12.726 19.577 1.00 98.00 300 LEU A C 1
ATOM 2399 O O . LEU A 1 300 ? -9.668 13.787 20.046 1.00 98.00 300 LEU A O 1
ATOM 2403 N N . ASP A 1 301 ? -11.319 12.295 19.784 1.00 97.31 301 ASP A N 1
ATOM 2404 C CA . ASP A 1 301 ? -12.309 12.869 20.697 1.00 97.31 301 ASP A CA 1
ATOM 2405 C C . ASP A 1 301 ? -11.803 13.020 22.139 1.00 97.31 301 ASP A C 1
ATOM 2407 O O . ASP A 1 301 ? -12.090 14.022 22.791 1.00 97.31 301 ASP A O 1
ATOM 2411 N N . ASP A 1 302 ? -10.993 12.076 22.607 1.00 94.75 302 ASP A N 1
ATOM 2412 C CA . ASP A 1 302 ? -10.368 12.092 23.933 1.00 94.75 302 ASP A CA 1
ATOM 2413 C C . ASP A 1 302 ? -9.074 12.926 24.020 1.00 94.75 302 ASP A C 1
ATOM 2415 O O . ASP A 1 302 ? -8.430 12.980 25.067 1.00 94.75 302 ASP A O 1
ATOM 2419 N N . GLY A 1 303 ? -8.671 13.567 22.919 1.00 97.62 303 GLY A N 1
ATOM 2420 C CA . GLY A 1 303 ? -7.461 14.381 22.830 1.00 97.62 303 GLY A CA 1
ATOM 2421 C C . GLY A 1 303 ? -6.176 13.613 22.506 1.00 97.62 303 GLY A C 1
ATOM 2422 O O . GLY A 1 303 ? -5.136 14.255 22.333 1.00 97.62 303 GLY A O 1
ATOM 2423 N N . THR A 1 304 ? -6.217 12.281 22.370 1.00 97.31 304 THR A N 1
ATOM 2424 C CA . THR A 1 304 ? -5.073 11.473 21.917 1.00 97.31 304 THR A CA 1
ATOM 2425 C C . THR A 1 304 ? -4.609 11.935 20.540 1.00 97.31 304 THR A C 1
ATOM 2427 O O . THR A 1 304 ? -5.426 12.149 19.644 1.00 97.31 304 THR A O 1
ATOM 2430 N N . ARG A 1 305 ? -3.289 12.057 20.344 1.00 98.44 305 ARG A N 1
ATOM 2431 C CA . ARG A 1 305 ? -2.693 12.555 19.096 1.00 98.44 305 ARG A CA 1
ATOM 2432 C C . ARG A 1 305 ? -1.719 11.564 18.483 1.00 98.44 305 ARG A C 1
ATOM 2434 O O . ARG A 1 305 ? -0.964 10.906 19.198 1.00 98.44 305 ARG A O 1
ATOM 2441 N N . ARG A 1 306 ? -1.687 11.500 17.152 1.00 98.06 306 ARG A N 1
ATOM 2442 C CA . ARG A 1 306 ? -0.667 10.762 16.399 1.00 98.06 306 ARG A CA 1
ATOM 2443 C C . ARG A 1 306 ? -0.380 11.444 15.068 1.00 98.06 306 ARG A C 1
ATOM 2445 O O . ARG A 1 306 ? -1.287 11.943 14.411 1.00 98.06 306 ARG A O 1
ATOM 2452 N N . ILE A 1 307 ? 0.890 11.426 14.667 1.00 97.88 307 ILE A N 1
ATOM 2453 C CA . ILE A 1 307 ? 1.322 11.871 13.342 1.00 97.88 307 ILE A CA 1
ATOM 2454 C C . ILE A 1 307 ? 1.459 10.654 12.430 1.00 97.88 307 ILE A C 1
ATOM 2456 O O . ILE A 1 307 ? 2.217 9.733 12.736 1.00 97.88 307 ILE A O 1
ATOM 2460 N N . TYR A 1 308 ? 0.772 10.689 11.293 1.00 97.75 308 TYR A N 1
ATOM 2461 C CA . TYR A 1 308 ? 0.931 9.731 10.201 1.00 97.75 308 TYR A CA 1
ATOM 2462 C C . TYR A 1 308 ? 1.769 10.341 9.085 1.00 97.75 308 TYR A C 1
ATOM 2464 O O . TYR A 1 308 ? 1.813 11.563 8.914 1.00 97.75 308 TYR A O 1
ATOM 2472 N N . GLN A 1 309 ? 2.433 9.478 8.320 1.00 96.94 309 GLN A N 1
ATOM 2473 C CA . GLN A 1 309 ? 3.214 9.859 7.151 1.00 96.94 309 GLN A CA 1
ATOM 2474 C C . GLN A 1 309 ? 2.817 8.990 5.967 1.00 96.94 309 GLN A C 1
ATOM 2476 O O . GLN A 1 309 ? 2.580 7.795 6.125 1.00 96.94 309 GLN A O 1
ATOM 2481 N N . HIS A 1 310 ? 2.771 9.596 4.787 1.00 95.31 310 HIS A N 1
ATOM 2482 C CA . HIS A 1 310 ? 2.452 8.922 3.537 1.00 95.31 310 HIS A CA 1
ATOM 2483 C C . HIS A 1 310 ? 3.214 9.582 2.397 1.00 95.31 310 HIS A C 1
ATOM 2485 O O . HIS A 1 310 ? 3.247 10.808 2.297 1.00 95.31 310 HIS A O 1
ATOM 2491 N N . GLN A 1 311 ? 3.826 8.791 1.521 1.00 96.81 311 GLN A N 1
ATOM 2492 C CA . GLN A 1 311 ? 4.399 9.335 0.295 1.00 96.81 311 GLN A CA 1
ATOM 2493 C C . GLN A 1 311 ? 3.250 9.664 -0.659 1.00 96.81 311 GLN A C 1
ATOM 2495 O O . GLN A 1 311 ? 2.598 8.744 -1.150 1.00 96.81 311 GLN A O 1
ATOM 2500 N N . LEU A 1 312 ? 3.022 10.950 -0.946 1.00 97.06 312 LEU A N 1
ATOM 2501 C CA . LEU A 1 312 ? 1.993 11.381 -1.890 1.00 97.06 312 LEU A CA 1
ATOM 2502 C C . LEU A 1 312 ? 2.243 10.719 -3.249 1.00 97.06 312 LEU A C 1
ATOM 2504 O O . LEU A 1 312 ? 3.316 10.886 -3.835 1.00 97.06 312 LEU A O 1
ATOM 2508 N N . ARG A 1 313 ? 1.250 9.981 -3.747 1.00 94.38 313 ARG A N 1
ATOM 2509 C CA . ARG A 1 313 ? 1.327 9.271 -5.027 1.00 94.38 313 ARG A CA 1
ATOM 2510 C C . ARG A 1 313 ? 0.516 9.992 -6.086 1.00 94.38 313 ARG A C 1
ATOM 2512 O O . ARG A 1 313 ? -0.617 10.399 -5.838 1.00 94.38 313 ARG A O 1
ATOM 2519 N N . LEU A 1 314 ? 1.096 10.114 -7.273 1.00 93.69 314 LEU A N 1
ATOM 2520 C CA . LEU A 1 314 ? 0.457 10.670 -8.460 1.00 93.69 314 LEU A CA 1
ATOM 2521 C C . LEU A 1 314 ? 0.408 9.556 -9.515 1.00 93.69 314 LEU A C 1
ATOM 2523 O O . LEU A 1 314 ? 1.439 8.947 -9.788 1.00 93.69 314 LEU A O 1
ATOM 2527 N N . GLY A 1 315 ? -0.764 9.270 -10.087 1.00 78.38 315 GLY A N 1
ATOM 2528 C CA . GLY A 1 315 ? -0.879 8.351 -11.229 1.00 78.38 315 GLY A CA 1
ATOM 2529 C C . GLY A 1 315 ? -0.960 6.853 -10.930 1.00 78.38 315 GLY A C 1
ATOM 2530 O O . GLY A 1 315 ? -0.601 6.066 -11.797 1.00 78.38 315 GLY A O 1
ATOM 2531 N N . GLN A 1 316 ? -1.445 6.455 -9.752 1.00 58.44 316 GLN A N 1
ATOM 2532 C CA . GLN A 1 316 ? -1.963 5.097 -9.541 1.00 58.44 316 GLN A CA 1
ATOM 2533 C C . GLN A 1 316 ? -3.492 5.154 -9.669 1.00 58.44 316 GLN A C 1
ATOM 2535 O O . GLN A 1 316 ? -4.159 5.655 -8.764 1.00 58.44 316 GLN A O 1
ATOM 2540 N N . LEU A 1 317 ? -4.000 4.740 -10.833 1.00 43.19 317 LEU A N 1
ATOM 2541 C CA . LEU A 1 317 ? -5.370 4.261 -11.030 1.00 43.19 317 LEU A CA 1
ATOM 2542 C C . LEU A 1 317 ? -5.300 2.738 -11.078 1.00 43.19 317 LEU A C 1
ATOM 2544 O O . LEU A 1 317 ? -4.352 2.245 -11.731 1.00 43.19 317 LEU A O 1
#

Foldseek 3Di:
DVVVVVVVVVVVVVVVVVVVVVVQVVVQVVVVVVLVCVVCPPPWQKFKFDKDFLVCLVQQHRDVQAHLPDDPPDPSVVVLLVSLLVQLVNQLVRADPVLNVVCDPVNSVVSSVVQSVASSVCSPVVHWDWDWDDDDFKIKIKTKDKDWDFDPPPPPDDPPDTDGTIIIMIMMIMYTDDPPPCPVPVVVVVVVVPDDDDDDDDDDDDDDDDDDDDPPDDDPVNLVVQKAKDKDWDDPDPQKIKMKIFIDGDQVSLVQWPWKWKQADVVDVVRIDTFCPVDRRSMDIDMDRDWDWIKMWTAGPVRDIDIHIDTHDYDDD